Protein AF-A0A0C9WCG4-F1 (afdb_monomer_lite)

Foldseek 3Di:
DDDPPPPQLQVQLVVLQVVLVVCVVVVVLVSSLVSLVSSLVSLVVNLVPDPDPVSNVVSVVVSVVSVVVSVVSVVVVVLVVVLVVLLVQLVVLQVVLVVCVLVVVLVSSLVSLVSSLVSLVVSLVSDPDPVVNVVSVVVNVVSVVVSVVSVVVVVVVVVVVVVVVVDPDDDDDDDPQLVVLLVQLSVLQVVLVVCVVVVVLVSSLVSLVVSLVSLVSNLVPDDDPVVNVSSVVSNVVSVVVSVVSVVVVVD

Sequence (251 aa):
MTAPAEVNFLDKGIELVQRAIGEDDKRNYPEAYDHYMNAIDHFMAAQKFEKNEKSKLFLQSKADEYLNRAETIKQYIQTEQAQQSIVDKAIEFAKQAIEEDIKQNYRESYKQYMNALDYFMLAQKYETNEKSKSLIRVKMEGYLSRAETIKKHMQALEDSRTTSSANEGGRQSLGTPQTTFLHKAIEIAERACDEDTKRNLPEADKLYKNALDYFMLALKYEKNEQSKVVIRANIEEYLTRAEVLKKRMAE

pLDDT: mean 85.65, std 15.0, range [34.34, 98.44]

Radius of gyration: 32.53 Å; chains: 1; bounding box: 95×31×91 Å

Structure (mmCIF, N/CA/C/O backbone):
data_AF-A0A0C9WCG4-F1
#
_entry.id   AF-A0A0C9WCG4-F1
#
loop_
_atom_site.group_PDB
_atom_site.id
_atom_site.type_symbol
_atom_site.label_atom_id
_atom_site.label_alt_id
_atom_site.label_comp_id
_atom_site.label_asym_id
_atom_site.label_entity_id
_atom_site.label_seq_id
_atom_site.pdbx_PDB_ins_code
_atom_site.Cartn_x
_atom_site.Cartn_y
_atom_site.Cartn_z
_atom_site.occupancy
_atom_site.B_iso_or_equiv
_atom_site.auth_seq_id
_atom_site.auth_comp_id
_atom_site.auth_asym_id
_atom_site.auth_atom_id
_atom_site.pdbx_PDB_model_num
ATOM 1 N N . MET A 1 1 ? -56.315 4.448 26.045 1.00 34.34 1 MET A N 1
ATOM 2 C CA . MET A 1 1 ? -55.253 4.932 25.142 1.00 34.34 1 MET A CA 1
ATOM 3 C C . MET A 1 1 ? -53.975 4.217 25.536 1.00 34.34 1 MET A C 1
ATOM 5 O O . MET A 1 1 ? -53.383 4.552 26.550 1.00 34.34 1 MET A O 1
ATOM 9 N N . THR A 1 2 ? -53.657 3.134 24.835 1.00 36.16 2 THR A N 1
ATOM 10 C CA . THR A 1 2 ? -52.447 2.331 25.042 1.00 36.16 2 THR A CA 1
ATOM 11 C C . THR A 1 2 ? -51.247 3.123 24.537 1.00 36.16 2 THR A C 1
ATOM 13 O O . THR A 1 2 ? -51.269 3.585 23.396 1.00 36.16 2 THR A O 1
ATOM 16 N N . ALA A 1 3 ? -50.248 3.332 25.397 1.00 35.44 3 ALA A N 1
ATOM 17 C CA . ALA A 1 3 ? -49.016 4.020 25.031 1.00 35.44 3 ALA A CA 1
ATOM 18 C C . ALA A 1 3 ? -48.377 3.332 23.805 1.00 35.44 3 ALA A C 1
ATOM 20 O O . ALA A 1 3 ? -48.382 2.098 23.741 1.00 35.44 3 ALA A O 1
ATOM 21 N N . PRO A 1 4 ? -47.889 4.094 22.809 1.00 42.72 4 PRO A N 1
ATOM 22 C CA . PRO A 1 4 ? -47.205 3.521 21.656 1.00 42.72 4 PRO A CA 1
ATOM 23 C C . PRO A 1 4 ? -45.968 2.769 22.150 1.00 42.72 4 PRO A C 1
ATOM 25 O O . PRO A 1 4 ? -45.328 3.235 23.088 1.00 42.72 4 PRO A O 1
ATOM 28 N N . ALA A 1 5 ? -45.679 1.613 21.543 1.00 48.16 5 ALA A N 1
ATOM 29 C CA . ALA A 1 5 ? -44.573 0.722 21.887 1.00 48.16 5 ALA A CA 1
ATOM 30 C C . ALA A 1 5 ? -43.322 1.516 22.297 1.00 48.16 5 ALA A C 1
ATOM 32 O O . ALA A 1 5 ? -42.652 2.106 21.447 1.00 48.16 5 ALA A O 1
ATOM 33 N N . GLU A 1 6 ? -43.054 1.575 23.604 1.00 51.56 6 GLU A N 1
ATOM 34 C CA . GLU A 1 6 ? -41.848 2.191 24.135 1.00 51.56 6 GLU A CA 1
ATOM 35 C C . GLU A 1 6 ? -40.674 1.432 23.528 1.00 51.56 6 GLU A C 1
ATOM 37 O O . GLU A 1 6 ? -40.437 0.261 23.821 1.00 51.56 6 GLU A O 1
ATOM 42 N N . VAL A 1 7 ? -39.967 2.082 22.609 1.00 58.06 7 VAL A N 1
ATOM 43 C CA . VAL A 1 7 ? -38.681 1.594 22.137 1.00 58.06 7 VAL A CA 1
ATOM 44 C C . VAL A 1 7 ? -37.776 1.592 23.361 1.00 58.06 7 VAL A C 1
ATOM 46 O O . VAL A 1 7 ? -37.310 2.648 23.782 1.00 58.06 7 VAL A O 1
ATOM 49 N N . ASN A 1 8 ? -37.577 0.422 23.967 1.00 84.69 8 ASN A N 1
ATOM 50 C CA . ASN A 1 8 ? -36.713 0.286 25.127 1.00 84.69 8 ASN A CA 1
ATOM 51 C C . ASN A 1 8 ? -35.263 0.500 24.676 1.00 84.69 8 ASN A C 1
ATOM 53 O O . ASN A 1 8 ? -34.605 -0.403 24.156 1.00 84.69 8 ASN A O 1
ATOM 57 N N . PHE A 1 9 ? -34.796 1.744 24.803 1.00 88.38 9 PHE A N 1
ATOM 58 C CA . PHE A 1 9 ? -33.450 2.157 24.415 1.00 88.38 9 PHE A CA 1
ATOM 59 C C . PHE A 1 9 ? -32.385 1.298 25.100 1.00 88.38 9 PHE A C 1
ATOM 61 O O . PHE A 1 9 ? -31.380 0.971 24.477 1.00 88.38 9 PHE A O 1
ATOM 68 N N . LEU A 1 10 ? -32.634 0.873 26.342 1.00 88.88 10 LEU A N 1
ATOM 69 C CA . LEU A 1 10 ? -31.710 0.029 27.088 1.00 88.88 10 LEU A CA 1
ATOM 70 C C . LEU A 1 10 ? -31.563 -1.361 26.455 1.00 88.88 10 LEU A C 1
ATOM 72 O O . LEU A 1 10 ? -30.437 -1.809 26.258 1.00 88.88 10 LEU A O 1
ATOM 76 N N . ASP A 1 11 ? -32.666 -2.010 26.073 1.00 92.12 11 ASP A N 1
ATOM 77 C CA . ASP A 1 11 ? -32.626 -3.343 25.449 1.00 92.12 11 ASP A CA 1
ATOM 78 C C . ASP A 1 11 ? -31.859 -3.312 24.122 1.00 92.12 11 ASP A C 1
ATOM 80 O O . ASP A 1 11 ? -31.005 -4.162 23.868 1.00 92.12 11 ASP A O 1
ATOM 84 N N . LYS A 1 12 ? -32.103 -2.279 23.305 1.00 93.88 12 LYS A N 1
ATOM 85 C CA . LYS A 1 12 ? -31.357 -2.063 22.057 1.00 93.88 12 LYS A CA 1
ATOM 86 C C . LYS A 1 12 ? -29.874 -1.800 22.306 1.00 93.88 12 LYS A C 1
ATOM 88 O O . LYS A 1 12 ? -29.036 -2.337 21.588 1.00 93.88 12 LYS A O 1
ATOM 93 N N . GLY A 1 13 ? -29.546 -0.992 23.317 1.00 95.31 13 GLY A N 1
ATOM 94 C CA . GLY A 1 13 ? -28.161 -0.745 23.718 1.00 95.31 13 GLY A CA 1
ATOM 95 C C . GLY A 1 13 ? -27.446 -2.040 24.106 1.00 95.31 13 GLY A C 1
ATOM 96 O O . GLY A 1 13 ? -26.342 -2.294 23.635 1.00 95.31 13 GLY A O 1
ATOM 97 N N . ILE A 1 14 ? -28.099 -2.902 24.892 1.00 95.62 14 ILE A N 1
ATOM 98 C CA . ILE A 1 14 ? -27.559 -4.206 25.305 1.00 95.62 14 ILE A CA 1
ATOM 99 C C . ILE A 1 14 ? -27.354 -5.133 24.101 1.00 95.62 14 ILE A C 1
ATOM 101 O O . ILE A 1 14 ? -26.294 -5.748 23.982 1.00 95.62 14 ILE A O 1
ATOM 105 N N . GLU A 1 15 ? -28.330 -5.221 23.195 1.00 97.00 15 GLU A N 1
ATOM 106 C CA . GLU A 1 15 ? -28.212 -6.026 21.975 1.00 97.00 15 GLU A CA 1
ATOM 107 C C . GLU A 1 15 ? -27.019 -5.575 21.117 1.00 97.00 15 GLU A C 1
ATOM 109 O O . GLU A 1 15 ? -26.227 -6.399 20.654 1.00 97.00 15 GLU A O 1
ATOM 114 N N . LEU A 1 16 ? -26.852 -4.262 20.937 1.00 97.75 16 LEU A N 1
ATOM 115 C CA . LEU A 1 16 ? -25.739 -3.694 20.179 1.00 97.75 16 LEU A CA 1
ATOM 116 C C . LEU A 1 16 ? -24.388 -3.957 20.849 1.00 97.75 16 LEU A C 1
ATOM 118 O O . LEU A 1 16 ? -23.444 -4.300 20.146 1.00 97.75 16 LEU A O 1
ATOM 122 N N . VAL A 1 17 ? -24.293 -3.890 22.181 1.00 97.75 17 VAL A N 1
ATOM 123 C CA . VAL A 1 17 ? -23.066 -4.267 22.908 1.00 97.75 17 VAL A CA 1
ATOM 124 C C . VAL A 1 17 ? -22.712 -5.729 22.674 1.00 97.75 17 VAL A C 1
ATOM 126 O O . VAL A 1 17 ? -21.551 -6.042 22.432 1.00 97.75 17 VAL A O 1
ATOM 129 N N . GLN A 1 18 ? -23.688 -6.636 22.734 1.00 98.00 18 GLN A N 1
ATOM 130 C CA . GLN A 1 18 ? -23.431 -8.060 22.502 1.00 98.00 18 GLN A CA 1
ATOM 131 C C . GLN A 1 18 ? -22.900 -8.310 21.088 1.00 98.00 18 GLN A C 1
ATOM 133 O O . GLN A 1 18 ? -21.958 -9.084 20.913 1.00 98.00 18 GLN A O 1
ATOM 138 N N . ARG A 1 19 ? -23.457 -7.616 20.087 1.00 98.12 19 ARG A N 1
ATOM 139 C CA . ARG A 1 19 ? -22.938 -7.648 18.713 1.00 98.12 19 ARG A CA 1
ATOM 140 C C . ARG A 1 19 ? -21.535 -7.048 18.629 1.00 98.12 19 ARG A C 1
ATOM 142 O O . ARG A 1 19 ? -20.667 -7.668 18.029 1.00 98.12 19 ARG A O 1
ATOM 149 N N . ALA A 1 20 ? -21.301 -5.900 19.267 1.00 98.19 20 ALA A N 1
ATOM 150 C CA . ALA A 1 20 ? -20.002 -5.234 19.289 1.00 98.19 20 ALA A CA 1
ATOM 151 C C . ALA A 1 20 ? -18.907 -6.142 19.859 1.00 98.19 20 ALA A C 1
ATOM 153 O O . ALA A 1 20 ? -17.875 -6.312 19.223 1.00 98.19 20 ALA A O 1
ATOM 154 N N . ILE A 1 21 ? -19.165 -6.784 21.003 1.00 98.06 21 ILE A N 1
ATOM 155 C CA . ILE A 1 21 ? -18.244 -7.744 21.629 1.00 98.06 21 ILE A CA 1
ATOM 156 C C . ILE A 1 21 ? -17.999 -8.934 20.696 1.00 98.06 21 ILE A C 1
ATOM 158 O O . ILE A 1 21 ? -16.858 -9.330 20.491 1.00 98.06 21 ILE A O 1
ATOM 162 N N . GLY A 1 22 ? -19.057 -9.478 20.085 1.00 98.06 22 GLY A N 1
ATOM 163 C CA . GLY A 1 22 ? -18.927 -10.594 19.151 1.00 98.06 22 GLY A CA 1
ATOM 164 C C . GLY A 1 22 ? -18.077 -10.267 17.919 1.00 98.06 22 GLY A C 1
ATOM 165 O O . GLY A 1 22 ? -17.338 -11.129 17.449 1.00 98.06 22 GLY A O 1
ATOM 166 N N . GLU A 1 23 ? -18.165 -9.046 17.390 1.00 98.12 23 GLU A N 1
ATOM 167 C CA . GLU A 1 23 ? -17.310 -8.579 16.292 1.00 98.12 23 GLU A CA 1
ATOM 168 C C . GLU A 1 23 ? -15.887 -8.245 16.770 1.00 98.12 23 GLU A C 1
ATOM 170 O O . GLU A 1 23 ? -14.918 -8.581 16.091 1.00 98.12 23 GLU A O 1
ATOM 175 N N . ASP A 1 24 ? -15.732 -7.679 17.967 1.00 97.31 24 ASP A N 1
ATOM 176 C CA . ASP A 1 24 ? -14.435 -7.372 18.578 1.00 97.31 24 ASP A CA 1
ATOM 177 C C . ASP A 1 24 ? -13.607 -8.643 18.842 1.00 97.31 24 ASP A C 1
ATOM 179 O O . ASP A 1 24 ? -12.426 -8.713 18.494 1.00 97.31 24 ASP A O 1
ATOM 183 N N . ASP A 1 25 ? -14.245 -9.702 19.346 1.00 97.19 25 ASP A N 1
ATOM 184 C CA . ASP A 1 25 ? -13.626 -11.018 19.551 1.00 97.19 25 ASP A CA 1
ATOM 185 C C . ASP A 1 25 ? -13.167 -11.653 18.228 1.00 97.19 25 ASP A C 1
ATOM 187 O O . ASP A 1 25 ? -12.122 -12.310 18.162 1.00 97.19 25 ASP A O 1
ATOM 191 N N . LYS A 1 26 ? -13.919 -11.418 17.144 1.00 96.88 26 LYS A N 1
ATOM 192 C CA . LYS A 1 26 ? -13.537 -11.815 15.777 1.00 96.88 26 LYS A CA 1
ATOM 193 C C . LYS A 1 26 ? -12.468 -10.904 15.170 1.00 96.88 26 LYS A C 1
ATOM 195 O O . LYS A 1 26 ? -11.984 -11.210 14.081 1.00 96.88 26 LYS A O 1
ATOM 200 N N . ARG A 1 27 ? -12.089 -9.818 15.854 1.00 93.38 27 ARG A N 1
ATOM 201 C CA . ARG A 1 27 ? -11.223 -8.734 15.356 1.00 93.38 27 ARG A CA 1
ATOM 202 C C . ARG A 1 27 ? -11.792 -8.008 14.143 1.00 93.38 27 ARG A C 1
ATOM 204 O O . ARG A 1 27 ? -11.048 -7.417 13.364 1.00 93.38 27 ARG A O 1
ATOM 211 N N . ASN A 1 28 ? -13.109 -8.035 13.991 1.00 95.88 28 ASN A N 1
ATOM 212 C CA . ASN A 1 28 ? -13.811 -7.251 12.993 1.00 95.88 28 ASN A CA 1
ATOM 213 C C . ASN A 1 28 ? -14.022 -5.830 13.531 1.00 95.88 28 ASN A C 1
ATOM 215 O O . ASN A 1 28 ? -15.114 -5.417 13.921 1.00 95.88 28 ASN A O 1
ATOM 219 N N . TYR A 1 29 ? -12.901 -5.127 13.676 1.00 96.19 29 TYR A N 1
ATOM 220 C CA . TYR A 1 29 ? -12.807 -3.865 14.397 1.00 96.19 29 TYR A CA 1
ATOM 221 C C . TYR A 1 29 ? -13.688 -2.736 13.840 1.00 96.19 29 TYR A C 1
ATOM 223 O O . TYR A 1 29 ? -14.255 -2.017 14.665 1.00 96.19 29 TYR A O 1
ATOM 231 N N . PRO A 1 30 ? -13.849 -2.552 12.513 1.00 95.94 30 PRO A N 1
ATOM 232 C CA . PRO A 1 30 ? -14.735 -1.514 11.983 1.00 95.94 30 PRO A CA 1
ATOM 233 C C . PRO A 1 30 ? -16.191 -1.693 12.442 1.00 95.94 30 PRO A C 1
ATOM 235 O O . PRO A 1 30 ? -16.792 -0.772 12.990 1.00 95.94 30 PRO A O 1
ATOM 238 N N . GLU A 1 31 ? -16.733 -2.900 12.318 1.00 97.25 31 GLU A N 1
ATOM 239 C CA . GLU A 1 31 ? -18.102 -3.241 12.702 1.00 97.25 31 GLU A CA 1
ATOM 240 C C . GLU A 1 31 ? -18.278 -3.229 14.223 1.00 97.25 31 GLU A C 1
ATOM 242 O O . GLU A 1 31 ? -19.296 -2.754 14.732 1.00 97.25 31 GLU A O 1
ATOM 247 N N . ALA A 1 32 ? -17.274 -3.706 14.965 1.00 98.19 32 ALA A N 1
ATOM 248 C CA . ALA A 1 32 ? -17.262 -3.623 16.421 1.00 98.19 32 ALA A CA 1
ATOM 249 C C . ALA A 1 32 ? -17.334 -2.165 16.897 1.00 98.19 32 ALA A C 1
ATOM 251 O O . ALA A 1 32 ? -18.136 -1.844 17.775 1.00 98.19 32 ALA A O 1
ATOM 252 N N . TYR A 1 33 ? -16.532 -1.277 16.297 1.00 98.00 33 TYR A N 1
ATOM 253 C CA . TYR A 1 33 ? -16.541 0.155 16.591 1.00 98.00 33 TYR A CA 1
ATOM 254 C C . TYR A 1 33 ? -17.926 0.763 16.357 1.00 98.00 33 TYR A C 1
ATOM 256 O O . TYR A 1 33 ? -18.477 1.391 17.262 1.00 98.00 33 TYR A O 1
ATOM 264 N N . ASP A 1 34 ? -18.517 0.517 15.188 1.00 97.81 34 ASP A N 1
ATOM 265 C CA . ASP A 1 34 ? -19.842 1.036 14.847 1.00 97.81 34 ASP A CA 1
ATOM 266 C C . ASP A 1 34 ? -20.915 0.527 15.817 1.00 97.81 34 ASP A C 1
ATOM 268 O O . ASP A 1 34 ? -21.768 1.293 16.274 1.00 97.81 34 ASP A O 1
ATOM 272 N N . HIS A 1 35 ? -20.883 -0.755 16.186 1.00 98.31 35 HIS A N 1
ATOM 273 C CA . HIS A 1 35 ? -21.819 -1.307 17.163 1.00 98.31 35 HIS A CA 1
ATOM 274 C C . HIS A 1 35 ? -21.623 -0.727 18.570 1.00 98.31 35 HIS A C 1
ATOM 276 O O . HIS A 1 35 ? -22.624 -0.424 19.222 1.00 98.31 35 HIS A O 1
ATOM 282 N N . TYR A 1 36 ? -20.384 -0.502 19.024 1.00 98.44 36 TYR A N 1
ATOM 283 C CA . TYR A 1 36 ? -20.126 0.176 20.298 1.00 98.44 36 TYR A CA 1
ATOM 284 C C . TYR A 1 36 ? -20.642 1.616 20.297 1.00 98.44 36 TYR A C 1
ATOM 286 O O . TYR A 1 36 ? -21.334 2.005 21.237 1.00 98.44 36 TYR A O 1
ATOM 294 N N . MET A 1 37 ? -20.371 2.394 19.245 1.00 98.19 37 MET A N 1
ATOM 295 C CA . MET A 1 37 ? -20.844 3.781 19.138 1.00 98.19 37 MET A CA 1
ATOM 296 C C . MET A 1 37 ? -22.375 3.852 19.144 1.00 98.19 37 MET A C 1
ATOM 298 O O . MET A 1 37 ? -22.962 4.591 19.934 1.00 98.19 37 MET A O 1
ATOM 302 N N . ASN A 1 38 ? -23.031 3.004 18.348 1.00 97.31 38 ASN A N 1
ATOM 303 C CA . ASN A 1 38 ? -24.490 2.924 18.331 1.00 97.31 38 ASN A CA 1
ATOM 304 C C . ASN A 1 38 ? -25.058 2.475 19.686 1.00 97.31 38 ASN A C 1
ATOM 306 O O . ASN A 1 38 ? -26.110 2.962 20.102 1.00 97.31 38 ASN A O 1
ATOM 310 N N . ALA A 1 39 ? -24.399 1.545 20.385 1.00 97.31 39 ALA A N 1
ATOM 311 C CA . ALA A 1 39 ? -24.817 1.147 21.722 1.00 97.31 39 ALA A CA 1
ATOM 312 C C . ALA A 1 39 ? -24.750 2.330 22.692 1.00 97.31 39 ALA A C 1
ATOM 314 O O . ALA A 1 39 ? -25.732 2.596 23.383 1.00 97.31 39 ALA A O 1
ATOM 315 N N . ILE A 1 40 ? -23.630 3.058 22.712 1.00 97.31 40 ILE A N 1
ATOM 316 C CA . ILE A 1 40 ? -23.421 4.239 23.560 1.00 97.31 40 ILE A CA 1
ATOM 317 C C . ILE A 1 40 ? -24.543 5.258 23.346 1.00 97.31 40 ILE A C 1
ATOM 319 O O . ILE A 1 40 ? -25.145 5.697 24.325 1.00 97.31 40 ILE A O 1
ATOM 323 N N . ASP A 1 41 ? -24.914 5.553 22.098 1.00 96.19 41 ASP A N 1
ATOM 324 C CA . ASP A 1 41 ? -26.029 6.459 21.793 1.00 96.19 41 ASP A CA 1
ATOM 325 C C . ASP A 1 41 ? -27.351 6.001 22.437 1.00 96.19 41 ASP A C 1
ATOM 327 O O . ASP A 1 41 ? -28.106 6.810 22.985 1.00 96.19 41 ASP A O 1
ATOM 331 N N . HIS A 1 42 ? -27.618 4.692 22.440 1.00 95.19 42 HIS A N 1
ATOM 332 C CA . HIS A 1 42 ? -28.796 4.115 23.088 1.00 95.19 42 HIS A CA 1
ATOM 333 C C . HIS A 1 42 ? -28.712 4.156 24.623 1.00 95.19 42 HIS A C 1
ATOM 335 O O . HIS A 1 42 ? -29.721 4.440 25.272 1.00 95.19 42 HIS A O 1
ATOM 341 N N . PHE A 1 43 ? -27.532 3.943 25.218 1.00 93.56 43 PHE A N 1
ATOM 342 C CA . PHE A 1 43 ? -27.318 4.108 26.663 1.00 93.56 43 PHE A CA 1
ATOM 343 C C . PHE A 1 43 ? -27.524 5.563 27.102 1.00 93.56 43 PHE A C 1
ATOM 345 O O . PHE A 1 43 ? -28.213 5.812 28.092 1.00 93.56 43 PHE A O 1
ATOM 352 N N . MET A 1 44 ? -27.012 6.528 26.334 1.00 93.81 44 MET A N 1
ATOM 353 C CA . MET A 1 44 ? -27.205 7.959 26.589 1.00 93.81 44 MET A CA 1
ATOM 354 C C . MET A 1 44 ? -28.678 8.367 26.430 1.00 93.81 44 MET A C 1
ATOM 356 O O . MET A 1 44 ? -29.210 9.139 27.235 1.00 93.81 44 MET A O 1
ATOM 360 N N . ALA A 1 45 ? -29.378 7.812 25.433 1.00 92.62 45 ALA A N 1
ATOM 361 C CA . ALA A 1 45 ? -30.817 8.003 25.272 1.00 92.62 45 ALA A CA 1
ATOM 362 C C . ALA A 1 45 ? -31.608 7.425 26.458 1.00 92.62 45 ALA A C 1
ATOM 364 O O . ALA A 1 45 ? -32.477 8.113 26.996 1.00 92.62 45 ALA A O 1
ATOM 365 N N . ALA A 1 46 ? -31.283 6.211 26.915 1.00 91.62 46 ALA A N 1
ATOM 366 C CA . ALA A 1 46 ? -31.898 5.606 28.097 1.00 91.62 46 ALA A CA 1
ATOM 367 C C . ALA A 1 46 ? -31.653 6.453 29.360 1.00 91.62 46 ALA A C 1
ATOM 369 O O . ALA A 1 46 ? -32.587 6.728 30.114 1.00 91.62 46 ALA A O 1
ATOM 370 N N . GLN A 1 47 ? -30.426 6.954 29.550 1.00 92.44 47 GLN A N 1
ATOM 371 C CA . GLN A 1 47 ? -30.058 7.809 30.683 1.00 92.44 47 GLN A CA 1
ATOM 372 C C . GLN A 1 47 ? -30.892 9.098 30.738 1.00 92.44 47 GLN A C 1
ATOM 374 O O . GLN A 1 47 ? -31.266 9.548 31.822 1.00 92.44 47 GLN A O 1
ATOM 379 N N . LYS A 1 48 ? -31.219 9.686 29.579 1.00 90.75 48 LYS A N 1
ATOM 380 C CA . LYS A 1 48 ? -32.007 10.926 29.483 1.00 90.75 48 LYS A CA 1
ATOM 381 C C . LYS A 1 48 ? -33.418 10.791 30.066 1.00 90.75 48 LYS A C 1
ATOM 383 O O . LYS A 1 48 ? -33.942 11.765 30.607 1.00 90.75 48 LYS A O 1
ATOM 388 N N . PHE A 1 49 ? -34.034 9.618 29.932 1.00 89.19 49 PHE A N 1
ATOM 389 C CA . PHE A 1 49 ? -35.403 9.357 30.392 1.00 89.19 49 PHE A CA 1
ATOM 390 C C . PHE A 1 49 ? -35.468 8.615 31.735 1.00 89.19 49 PHE A C 1
ATOM 392 O O . PHE A 1 49 ? -36.545 8.511 32.325 1.00 89.19 49 PHE A O 1
ATOM 399 N N . GLU A 1 50 ? -34.331 8.141 32.245 1.00 89.06 50 GLU A N 1
ATOM 400 C CA . GLU A 1 50 ? -34.227 7.522 33.564 1.00 89.06 50 GLU A CA 1
ATOM 401 C C . GLU A 1 50 ? -34.494 8.556 34.674 1.00 89.06 50 GLU A C 1
ATOM 403 O O . GLU A 1 50 ? -34.060 9.706 34.603 1.00 89.06 50 GLU A O 1
ATOM 408 N N . LYS A 1 51 ? -35.226 8.168 35.722 1.00 88.88 51 LYS A N 1
ATOM 409 C CA . LYS A 1 51 ? -35.555 9.040 36.866 1.00 88.88 51 LYS A CA 1
ATOM 410 C C . LYS A 1 51 ? -34.671 8.760 38.074 1.00 88.88 51 LYS A C 1
ATOM 412 O O . LYS A 1 51 ? -34.454 9.651 38.891 1.00 88.88 51 LYS A O 1
ATOM 417 N N . ASN A 1 52 ? -34.180 7.532 38.209 1.00 92.12 52 ASN A N 1
ATOM 418 C CA . ASN A 1 52 ? -33.335 7.126 39.318 1.00 92.12 52 ASN A CA 1
ATOM 419 C C . ASN A 1 52 ? -31.884 7.574 39.084 1.00 92.12 52 ASN A C 1
ATOM 421 O O . ASN A 1 52 ? -31.213 7.094 38.175 1.00 92.12 52 ASN A O 1
ATOM 425 N N . GLU A 1 53 ? -31.376 8.457 39.945 1.00 94.00 53 GLU A N 1
ATOM 426 C CA . GLU A 1 53 ? -30.007 8.985 39.845 1.00 94.00 53 GLU A CA 1
ATOM 427 C C . GLU A 1 53 ? -28.922 7.901 39.913 1.00 94.00 53 GLU A C 1
ATOM 429 O O . GLU A 1 53 ? -27.937 7.968 39.181 1.00 94.00 53 GLU A O 1
ATOM 434 N N . LYS A 1 54 ? -29.104 6.851 40.726 1.00 94.00 54 LYS A N 1
ATOM 435 C CA . LYS A 1 54 ? -28.144 5.734 40.762 1.00 94.00 54 LYS A CA 1
ATOM 436 C C . LYS A 1 54 ? -28.132 4.974 39.438 1.00 94.00 54 LYS A C 1
ATOM 438 O O . LYS A 1 54 ? -27.060 4.619 38.957 1.00 94.00 54 LYS A O 1
ATOM 443 N N . SER A 1 55 ? -29.304 4.755 38.841 1.00 91.00 55 SER A N 1
ATOM 444 C CA . SER A 1 55 ? -29.419 4.116 37.526 1.00 91.00 55 SER A CA 1
ATOM 445 C C . SER A 1 55 ? -28.798 4.977 36.427 1.00 91.00 55 SER A C 1
ATOM 447 O O . SER A 1 55 ? -28.073 4.447 35.591 1.00 91.00 55 SER A O 1
ATOM 449 N N . LYS A 1 56 ? -28.991 6.303 36.457 1.00 92.56 56 LYS A N 1
ATOM 450 C CA . LYS A 1 56 ? -28.332 7.221 35.513 1.00 92.56 56 LYS A CA 1
ATOM 451 C C . LYS A 1 56 ? -26.815 7.121 35.578 1.00 92.56 56 LYS A C 1
ATOM 453 O O . LYS A 1 56 ? -26.176 6.996 34.539 1.00 92.56 56 LYS A O 1
ATOM 458 N N . LEU A 1 57 ? -26.251 7.164 36.786 1.00 94.56 57 LEU A N 1
ATOM 459 C CA . LEU A 1 57 ? -24.806 7.041 36.990 1.00 94.56 57 LEU A CA 1
ATOM 460 C C . LEU A 1 57 ? -24.283 5.687 36.504 1.00 94.56 57 LEU A C 1
ATOM 462 O O . LEU A 1 57 ? -23.210 5.618 35.913 1.00 94.56 57 LEU A O 1
ATOM 466 N N . PHE A 1 58 ? -25.049 4.614 36.708 1.00 94.06 58 PHE A N 1
ATOM 467 C CA . PHE A 1 58 ? -24.691 3.293 36.202 1.00 94.06 58 PHE A CA 1
ATOM 468 C C . PHE A 1 58 ? -24.689 3.233 34.667 1.00 94.06 58 PHE A C 1
ATOM 470 O O . PHE A 1 58 ? -23.727 2.738 34.082 1.00 94.06 58 PHE A O 1
ATOM 477 N N . LEU A 1 59 ? -25.726 3.767 34.010 1.00 93.06 59 LEU A N 1
ATOM 478 C CA . LEU A 1 59 ? -25.805 3.841 32.546 1.00 93.06 59 LEU A CA 1
ATOM 479 C C . LEU A 1 59 ? -24.652 4.662 31.965 1.00 93.06 59 LEU A C 1
ATOM 481 O O . LEU A 1 59 ? -24.036 4.237 30.991 1.00 93.06 59 LEU A O 1
ATOM 485 N N . GLN A 1 60 ? -24.320 5.786 32.601 1.00 94.88 60 GLN A N 1
ATOM 486 C CA . GLN A 1 60 ? -23.182 6.611 32.213 1.00 94.88 60 GLN A CA 1
ATOM 487 C C . GLN A 1 60 ? -21.860 5.860 32.361 1.00 94.88 60 GLN A C 1
ATOM 489 O O . GLN A 1 60 ? -21.091 5.788 31.412 1.00 94.88 60 GLN A O 1
ATOM 494 N N . SER A 1 61 ? -21.635 5.213 33.508 1.00 96.75 61 SER A N 1
ATOM 495 C CA . SER A 1 61 ? -20.433 4.405 33.725 1.00 96.75 61 SER A CA 1
ATOM 496 C C . SER A 1 61 ? -20.281 3.299 32.678 1.00 96.75 61 SER A C 1
ATOM 498 O O . SER A 1 61 ? -19.156 2.976 32.305 1.00 96.75 61 SER A O 1
ATOM 500 N N . LYS A 1 62 ? -21.389 2.714 32.204 1.00 95.94 62 LYS A N 1
ATOM 501 C CA . LYS A 1 62 ? -21.366 1.726 31.120 1.00 95.94 62 LYS A CA 1
ATOM 502 C C . LYS A 1 62 ? -21.087 2.346 29.758 1.00 95.94 62 LYS A C 1
ATOM 504 O O . LYS A 1 62 ? -20.276 1.797 29.020 1.00 95.94 62 LYS A O 1
ATOM 509 N N . ALA A 1 63 ? -21.692 3.488 29.445 1.00 96.56 63 ALA A N 1
ATOM 510 C CA . ALA A 1 63 ? -21.370 4.237 28.235 1.00 96.56 63 ALA A CA 1
ATOM 511 C C . ALA A 1 63 ? -19.874 4.602 28.180 1.00 96.56 63 ALA A C 1
ATOM 513 O O . ALA A 1 63 ? -19.240 4.380 27.153 1.00 96.56 63 ALA A O 1
ATOM 514 N N . ASP A 1 64 ? -19.295 5.055 29.296 1.00 97.44 64 ASP A N 1
ATOM 515 C CA . ASP A 1 64 ? -17.870 5.393 29.401 1.00 97.44 64 ASP A CA 1
ATOM 516 C C . ASP A 1 64 ? -16.966 4.160 29.204 1.00 97.44 64 ASP A C 1
ATOM 518 O O . ASP A 1 64 ? -15.952 4.223 28.509 1.00 97.44 64 ASP A O 1
ATOM 522 N N . GLU A 1 65 ? -17.333 3.008 29.776 1.00 96.88 65 GLU A N 1
ATOM 523 C CA . GLU A 1 65 ? -16.612 1.739 29.589 1.00 96.88 65 GLU A CA 1
ATOM 524 C C . GLU A 1 65 ? -16.565 1.327 28.108 1.00 96.88 65 GLU A C 1
ATOM 526 O O . GLU A 1 65 ? -15.494 1.019 27.576 1.00 96.88 65 GLU A O 1
ATOM 531 N N . TYR A 1 66 ? -17.710 1.371 27.422 1.00 97.94 66 TYR A N 1
ATOM 532 C CA . TYR A 1 66 ? -17.791 1.038 26.000 1.00 97.94 66 TYR A CA 1
ATOM 533 C C . TYR A 1 66 ? -17.098 2.075 25.118 1.00 97.94 66 TYR A C 1
ATOM 535 O O . TYR A 1 66 ? -16.467 1.699 24.129 1.00 97.94 66 TYR A O 1
ATOM 543 N N . LEU A 1 67 ? -17.144 3.356 25.493 1.00 97.88 67 LEU A N 1
ATOM 544 C CA . LEU A 1 67 ? -16.439 4.416 24.781 1.00 97.88 67 LEU A CA 1
ATOM 545 C C . LEU A 1 67 ? -14.925 4.198 24.832 1.00 97.88 67 LEU A C 1
ATOM 547 O O . LEU A 1 67 ? -14.278 4.228 23.790 1.00 97.88 67 LEU A O 1
ATOM 551 N N . ASN A 1 68 ? -14.368 3.877 26.003 1.00 97.94 68 ASN A N 1
ATOM 552 C CA . ASN A 1 68 ? -12.940 3.573 26.142 1.00 97.94 68 ASN A CA 1
ATOM 553 C C . ASN A 1 68 ? -12.506 2.410 25.230 1.00 97.94 68 ASN A C 1
ATOM 555 O O . ASN A 1 68 ? -11.437 2.447 24.605 1.00 97.94 68 ASN A O 1
ATOM 559 N N . ARG A 1 69 ? -13.341 1.366 25.113 1.00 97.81 69 ARG A N 1
ATOM 560 C CA . ARG A 1 69 ? -13.065 0.257 24.192 1.00 97.81 69 ARG A CA 1
ATOM 561 C C . ARG A 1 69 ? -13.156 0.701 22.732 1.00 97.81 69 ARG A C 1
ATOM 563 O O . ARG A 1 69 ? -12.246 0.391 21.963 1.00 97.81 69 ARG A O 1
ATOM 570 N N . ALA A 1 70 ? -14.187 1.460 22.365 1.00 97.38 70 ALA A N 1
ATOM 571 C CA . ALA A 1 70 ? -14.352 2.010 21.021 1.00 97.38 70 ALA A CA 1
ATOM 572 C C . ALA A 1 70 ? -13.173 2.916 20.619 1.00 97.38 70 ALA A C 1
ATOM 574 O O . ALA A 1 70 ? -12.680 2.825 19.497 1.00 97.38 70 ALA A O 1
ATOM 575 N N . GLU A 1 71 ? -12.653 3.738 21.532 1.00 97.00 71 GLU A N 1
ATOM 576 C CA . GLU A 1 71 ? -11.464 4.564 21.295 1.00 97.00 71 GLU A CA 1
ATOM 577 C C . GLU A 1 71 ? -10.211 3.719 21.052 1.00 97.00 71 GLU A C 1
ATOM 579 O O . GLU A 1 71 ? -9.446 3.997 20.126 1.00 97.00 71 GLU A O 1
ATOM 584 N N . THR A 1 72 ? -10.028 2.648 21.826 1.00 96.75 72 THR A N 1
ATOM 585 C CA . THR A 1 72 ? -8.925 1.698 21.619 1.00 96.75 72 THR A CA 1
ATOM 586 C C . THR A 1 72 ? -9.018 1.039 20.239 1.00 96.75 72 THR A C 1
ATOM 588 O O . THR A 1 72 ? -8.029 0.964 19.511 1.00 96.75 72 THR A O 1
ATOM 591 N N . ILE A 1 73 ? -10.218 0.594 19.852 1.00 96.88 73 ILE A N 1
ATOM 592 C CA . ILE A 1 73 ? -10.478 -0.000 18.535 1.00 96.88 73 ILE A CA 1
ATOM 593 C C . ILE A 1 73 ? -10.189 1.016 17.423 1.00 96.88 73 ILE A C 1
ATOM 595 O O . ILE A 1 73 ? -9.493 0.702 16.459 1.00 96.88 73 ILE A O 1
ATOM 599 N N . LYS A 1 74 ? -10.638 2.264 17.580 1.00 95.06 74 LYS A N 1
ATOM 600 C CA . LYS A 1 74 ? -10.373 3.346 16.626 1.00 95.06 74 LYS A CA 1
ATOM 601 C C . LYS A 1 74 ? -8.876 3.582 16.418 1.00 95.06 74 LYS A C 1
ATOM 603 O O . LYS A 1 74 ? -8.444 3.742 15.279 1.00 95.06 74 LYS A O 1
ATOM 608 N N . GLN A 1 75 ? -8.079 3.583 17.486 1.00 94.31 75 GLN A N 1
ATOM 609 C CA . GLN A 1 75 ? -6.621 3.720 17.383 1.00 94.31 75 GLN A CA 1
ATOM 610 C C . GLN A 1 75 ? -5.983 2.548 16.630 1.00 94.31 75 GLN A C 1
ATOM 612 O O . GLN A 1 75 ? -5.064 2.757 15.832 1.00 94.31 75 GLN A O 1
ATOM 617 N N . TYR A 1 76 ? -6.481 1.326 16.844 1.00 92.56 76 TYR A N 1
ATOM 618 C CA . TYR A 1 76 ? -6.026 0.150 16.106 1.00 92.56 76 TYR A CA 1
ATOM 619 C C . TYR A 1 76 ? -6.326 0.284 14.609 1.00 92.56 76 TYR A C 1
ATOM 621 O O . TYR A 1 76 ? -5.405 0.188 13.802 1.00 92.56 76 TYR A O 1
ATOM 629 N N . ILE A 1 77 ? -7.573 0.618 14.251 1.00 91.44 77 ILE A N 1
ATOM 630 C CA . ILE A 1 77 ? -7.995 0.840 12.858 1.00 91.44 77 ILE A CA 1
ATOM 631 C C . ILE A 1 77 ? -7.120 1.906 12.191 1.00 91.44 77 ILE A C 1
ATOM 633 O O . ILE A 1 77 ? -6.632 1.706 11.083 1.00 91.44 77 ILE A O 1
ATOM 637 N N . GLN A 1 78 ? -6.882 3.035 12.863 1.00 89.69 78 GLN A N 1
ATOM 638 C CA . GLN A 1 78 ? -6.037 4.107 12.329 1.00 89.69 78 GLN A CA 1
ATOM 639 C C . GLN A 1 78 ? -4.592 3.655 12.110 1.00 89.69 78 GLN A C 1
ATOM 641 O O . GLN A 1 78 ? -3.973 4.021 11.112 1.00 89.69 78 GLN A O 1
ATOM 646 N N . THR A 1 79 ? -4.055 2.856 13.032 1.00 88.44 79 THR A N 1
ATOM 647 C CA . THR A 1 79 ? -2.700 2.308 12.918 1.00 88.44 79 THR A CA 1
ATOM 648 C C . THR A 1 79 ? -2.606 1.333 11.748 1.00 88.44 79 THR A C 1
ATOM 650 O O . THR A 1 79 ? -1.676 1.429 10.952 1.00 88.44 79 THR A O 1
ATOM 653 N N . GLU A 1 80 ? -3.580 0.438 11.602 1.00 87.88 80 GLU A N 1
ATOM 654 C CA . GLU A 1 80 ? -3.644 -0.534 10.508 1.00 87.88 80 GLU A CA 1
ATOM 655 C C 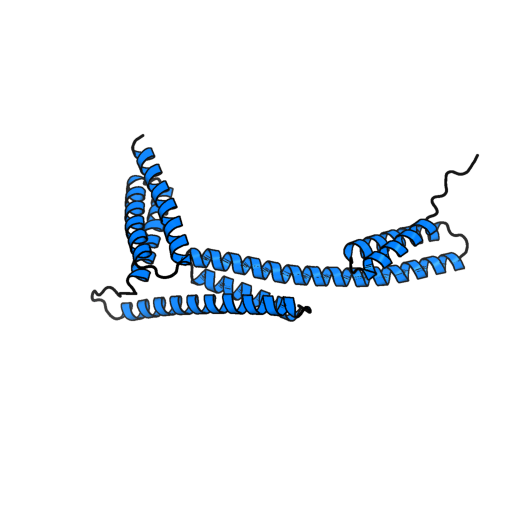. GLU A 1 80 ? -3.809 0.157 9.144 1.00 87.88 80 GLU A C 1
ATOM 657 O O . GLU A 1 80 ? -3.070 -0.130 8.204 1.00 87.88 80 GLU A O 1
ATOM 662 N N . GLN A 1 81 ? -4.682 1.165 9.049 1.00 87.81 81 GLN A N 1
ATOM 663 C CA . GLN A 1 81 ? -4.833 1.994 7.848 1.00 87.81 81 GLN A CA 1
ATOM 664 C C . GLN A 1 81 ? -3.550 2.758 7.501 1.00 87.81 81 GLN A C 1
ATOM 666 O O . GLN A 1 81 ? -3.174 2.844 6.330 1.00 87.81 81 GLN A O 1
ATOM 671 N N . ALA A 1 82 ? -2.854 3.306 8.500 1.00 85.62 82 ALA A N 1
ATOM 672 C CA . ALA A 1 82 ? -1.577 3.976 8.283 1.00 85.62 82 ALA A CA 1
ATOM 673 C C . ALA A 1 82 ? -0.510 2.997 7.768 1.00 85.62 82 ALA A C 1
ATOM 675 O O . ALA A 1 82 ? 0.226 3.333 6.840 1.00 85.62 82 ALA A O 1
ATOM 676 N N . GLN A 1 83 ? -0.452 1.780 8.319 1.00 87.94 83 GLN A N 1
ATOM 677 C CA . GLN A 1 83 ? 0.435 0.719 7.833 1.00 87.94 83 GLN A CA 1
ATOM 678 C C . GLN A 1 83 ? 0.115 0.340 6.383 1.00 87.94 83 GLN A C 1
ATOM 680 O O . GLN A 1 83 ? 1.026 0.300 5.553 1.00 87.94 83 GLN A O 1
ATOM 685 N N . GLN A 1 84 ? -1.165 0.154 6.052 1.00 89.12 84 GLN A N 1
ATOM 686 C CA . GLN A 1 84 ? -1.599 -0.136 4.686 1.00 89.12 84 GLN A CA 1
ATOM 687 C C . GLN A 1 84 ? -1.207 0.991 3.718 1.00 89.12 84 GLN A C 1
ATOM 689 O O . GLN A 1 84 ? -0.624 0.727 2.669 1.00 89.12 84 GLN A O 1
ATOM 694 N N . SER A 1 85 ? -1.403 2.255 4.106 1.00 91.62 85 SER A N 1
ATOM 695 C CA . SER A 1 85 ? -1.016 3.415 3.291 1.00 91.62 85 SER A CA 1
ATOM 696 C C . SER A 1 85 ? 0.490 3.467 2.990 1.00 91.62 85 SER A C 1
ATOM 698 O O . SER A 1 85 ? 0.888 3.877 1.898 1.00 91.62 85 SER A O 1
ATOM 700 N N . ILE A 1 86 ? 1.346 3.037 3.925 1.00 93.44 86 ILE A N 1
ATOM 701 C CA . ILE A 1 86 ? 2.799 2.943 3.701 1.00 93.44 86 ILE A CA 1
ATOM 702 C C . ILE A 1 86 ? 3.109 1.892 2.626 1.00 93.44 86 ILE A C 1
ATOM 704 O O . ILE A 1 86 ? 3.913 2.155 1.730 1.00 93.44 86 ILE A O 1
ATOM 708 N N . VAL A 1 87 ? 2.463 0.724 2.694 1.00 91.94 87 VAL A N 1
ATOM 709 C CA . VAL A 1 87 ? 2.629 -0.351 1.703 1.00 91.94 87 VAL A CA 1
ATOM 710 C C . VAL A 1 87 ? 2.127 0.088 0.327 1.00 91.94 87 VAL A C 1
ATOM 712 O O . VAL A 1 87 ? 2.817 -0.129 -0.669 1.00 91.94 87 VAL A O 1
ATOM 715 N N . ASP A 1 88 ? 0.975 0.754 0.263 1.00 93.88 88 ASP A N 1
ATOM 716 C CA . ASP A 1 88 ? 0.396 1.234 -0.994 1.00 93.88 88 ASP A CA 1
ATOM 717 C C . ASP A 1 88 ? 1.328 2.230 -1.696 1.00 93.88 88 ASP A C 1
ATOM 719 O O . ASP A 1 88 ? 1.584 2.096 -2.894 1.00 93.88 88 ASP A O 1
ATOM 723 N N . LYS A 1 89 ? 1.928 3.161 -0.940 1.00 94.75 89 LYS A N 1
ATOM 724 C CA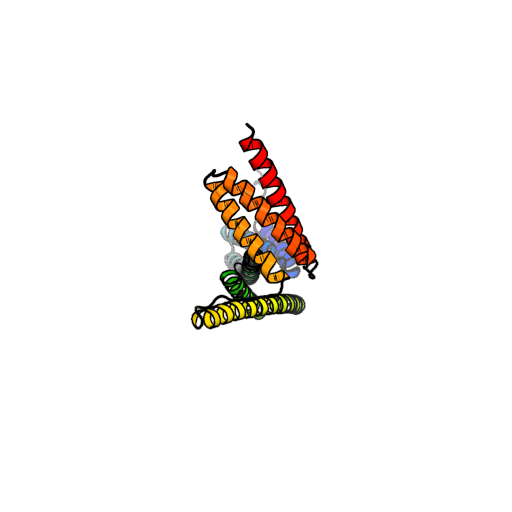 . LYS A 1 89 ? 2.954 4.079 -1.464 1.00 94.75 89 LYS A CA 1
ATOM 725 C C . LYS A 1 89 ? 4.183 3.339 -1.981 1.00 94.75 89 LYS A C 1
ATOM 727 O O . LYS A 1 89 ? 4.690 3.669 -3.050 1.00 94.75 89 LYS A O 1
ATOM 732 N N . ALA A 1 90 ? 4.658 2.324 -1.257 1.00 95.00 90 ALA A N 1
ATOM 733 C CA . ALA A 1 90 ? 5.789 1.508 -1.699 1.00 95.00 90 ALA A CA 1
ATOM 734 C C . ALA A 1 90 ? 5.503 0.829 -3.051 1.00 95.00 90 ALA A C 1
ATOM 736 O O . ALA A 1 90 ? 6.353 0.802 -3.943 1.00 95.00 90 ALA A O 1
ATOM 737 N N . ILE A 1 91 ? 4.282 0.312 -3.218 1.00 94.94 91 ILE A N 1
ATOM 738 C CA . ILE A 1 91 ? 3.822 -0.324 -4.456 1.00 94.94 91 ILE A CA 1
ATOM 739 C C . ILE A 1 91 ? 3.693 0.698 -5.589 1.00 94.94 91 ILE A C 1
ATOM 741 O O . ILE A 1 91 ? 4.087 0.395 -6.714 1.00 94.94 91 ILE A O 1
ATOM 745 N N . GLU A 1 92 ? 3.153 1.885 -5.320 1.00 96.81 92 GLU A N 1
ATOM 746 C CA . GLU A 1 92 ? 3.030 2.958 -6.311 1.00 96.81 92 GLU A CA 1
ATOM 747 C C . GLU A 1 92 ? 4.400 3.362 -6.869 1.00 96.81 92 GLU A C 1
ATOM 749 O O . GLU A 1 92 ? 4.596 3.343 -8.086 1.00 96.81 92 GLU A O 1
ATOM 754 N N . PHE A 1 93 ? 5.377 3.614 -5.994 1.00 97.12 93 PHE A N 1
ATOM 755 C CA . PHE A 1 93 ? 6.741 3.924 -6.418 1.00 97.12 93 PHE A CA 1
ATOM 756 C C . PHE A 1 93 ? 7.389 2.772 -7.186 1.00 97.12 93 PHE A C 1
ATOM 758 O O . PHE A 1 93 ? 8.042 3.008 -8.199 1.00 97.12 93 PHE A O 1
ATOM 765 N N . ALA A 1 94 ? 7.180 1.521 -6.763 1.00 95.69 94 ALA A N 1
ATOM 766 C CA . ALA A 1 94 ? 7.709 0.367 -7.485 1.00 95.69 94 ALA A CA 1
ATOM 767 C C . ALA A 1 94 ? 7.121 0.254 -8.902 1.00 95.69 94 ALA A C 1
ATOM 769 O O . ALA A 1 94 ? 7.852 -0.047 -9.843 1.00 95.69 94 ALA A O 1
ATOM 770 N N . LYS A 1 95 ? 5.820 0.527 -9.076 1.00 94.31 95 LYS A N 1
ATOM 771 C CA . LYS A 1 95 ? 5.174 0.556 -10.399 1.00 94.31 95 LYS A CA 1
ATOM 772 C C . LYS A 1 95 ? 5.775 1.643 -11.286 1.00 94.31 95 LYS A C 1
ATOM 774 O O . LYS A 1 95 ? 6.204 1.335 -12.393 1.00 94.31 95 LYS A O 1
ATOM 779 N N . GLN A 1 96 ? 5.887 2.869 -10.773 1.00 94.50 96 GLN A N 1
ATOM 780 C CA . GLN A 1 96 ? 6.519 3.978 -11.495 1.00 94.50 96 GLN A CA 1
ATOM 781 C C . GLN A 1 96 ? 7.969 3.649 -11.873 1.00 94.50 96 GLN A C 1
ATOM 783 O O . GLN A 1 96 ? 8.394 3.901 -12.996 1.00 94.50 96 GLN A O 1
ATOM 788 N N . ALA A 1 97 ? 8.724 3.028 -10.964 1.00 91.81 97 ALA A N 1
ATOM 789 C CA . ALA A 1 97 ? 10.097 2.620 -11.221 1.00 91.81 97 ALA A CA 1
ATOM 790 C C . ALA A 1 97 ? 10.200 1.633 -12.384 1.00 91.81 97 ALA A C 1
ATOM 792 O O . ALA A 1 97 ? 11.051 1.820 -13.251 1.00 91.81 97 ALA A O 1
ATOM 793 N N . ILE A 1 98 ? 9.322 0.624 -12.418 1.00 89.00 98 ILE A N 1
ATOM 794 C CA . ILE A 1 98 ? 9.246 -0.375 -13.491 1.00 89.00 98 ILE A CA 1
ATOM 795 C C . ILE A 1 98 ? 8.843 0.278 -14.818 1.00 89.00 98 ILE A C 1
ATOM 797 O O . ILE A 1 98 ? 9.436 -0.028 -15.847 1.00 89.00 98 ILE A O 1
ATOM 801 N N . GLU A 1 99 ? 7.870 1.188 -14.813 1.00 85.88 99 GLU A N 1
ATOM 802 C CA . GLU A 1 99 ? 7.462 1.915 -16.020 1.00 85.88 99 GLU A CA 1
ATOM 803 C C . GLU A 1 99 ? 8.617 2.734 -16.609 1.00 85.88 99 GLU A C 1
ATOM 805 O O . GLU A 1 99 ? 8.885 2.651 -17.807 1.00 85.88 99 GLU A O 1
ATOM 810 N N . GLU A 1 100 ? 9.345 3.481 -15.777 1.00 86.12 100 GLU A N 1
ATOM 811 C CA . GLU A 1 100 ? 10.515 4.250 -16.217 1.00 86.12 100 GLU A CA 1
ATOM 812 C C . GLU A 1 100 ? 11.686 3.349 -16.635 1.00 86.12 100 GLU A C 1
ATOM 814 O O . GLU A 1 100 ? 12.444 3.693 -17.541 1.00 86.12 100 GLU A O 1
ATOM 819 N N . ASP A 1 101 ? 11.820 2.175 -16.017 1.00 83.56 101 ASP A N 1
ATOM 820 C CA . ASP A 1 101 ? 12.817 1.163 -16.377 1.00 83.56 101 ASP A CA 1
ATOM 821 C C . ASP A 1 101 ? 12.569 0.614 -17.788 1.00 83.56 101 ASP A C 1
ATOM 823 O O . ASP A 1 101 ? 13.481 0.527 -18.609 1.00 83.56 101 ASP A O 1
ATOM 827 N N . ILE A 1 102 ? 11.305 0.306 -18.097 1.00 79.56 102 ILE A N 1
ATOM 828 C CA . ILE A 1 102 ? 10.867 -0.151 -19.422 1.00 79.56 102 ILE A CA 1
ATOM 829 C C . ILE A 1 102 ? 11.132 0.931 -20.476 1.00 79.56 102 ILE A C 1
ATOM 831 O O . ILE A 1 102 ? 11.606 0.616 -21.568 1.00 79.56 102 ILE A O 1
ATOM 835 N N . LYS A 1 103 ? 10.897 2.204 -20.132 1.00 81.25 103 LYS A N 1
ATOM 836 C CA . LYS A 1 103 ? 11.225 3.369 -20.973 1.00 81.25 103 LYS A CA 1
ATOM 837 C C . LYS A 1 103 ? 12.729 3.665 -21.052 1.00 81.25 103 LYS A C 1
ATOM 839 O O . LYS A 1 103 ? 13.122 4.592 -21.748 1.00 81.25 103 LYS A O 1
ATOM 844 N N . GLN A 1 104 ? 13.574 2.920 -20.333 1.00 82.69 104 GLN A N 1
ATOM 845 C CA . GLN A 1 104 ? 15.019 3.159 -20.209 1.00 82.69 104 GLN A CA 1
ATOM 846 C C . GLN A 1 104 ? 15.385 4.544 -19.664 1.00 82.69 104 GLN A C 1
ATOM 848 O O . GLN A 1 104 ? 16.521 5.008 -19.798 1.00 82.69 104 GLN A O 1
ATOM 853 N N . ASN A 1 105 ? 14.454 5.187 -18.962 1.00 84.31 105 ASN A N 1
ATOM 854 C CA . ASN A 1 105 ? 14.725 6.390 -18.198 1.00 84.31 105 ASN A CA 1
ATOM 855 C C . ASN A 1 105 ? 15.412 6.005 -16.878 1.00 84.31 105 ASN A C 1
ATOM 857 O O . ASN A 1 105 ? 14.871 6.149 -15.781 1.00 84.31 105 ASN A O 1
ATOM 861 N N . TYR A 1 106 ? 16.627 5.467 -16.994 1.00 88.00 106 TYR A N 1
ATOM 862 C CA . TYR A 1 106 ? 17.361 4.806 -15.915 1.00 88.00 106 TYR A CA 1
ATOM 863 C C . TYR A 1 106 ? 17.565 5.692 -14.684 1.00 88.00 106 TYR A C 1
ATOM 865 O O . TYR A 1 106 ? 17.510 5.207 -13.557 1.00 88.00 106 TYR A O 1
ATOM 873 N N . ARG A 1 107 ? 17.754 7.002 -14.881 1.00 89.19 107 ARG A N 1
ATOM 874 C CA . ARG A 1 107 ? 17.939 7.948 -13.775 1.00 89.19 107 ARG A CA 1
ATOM 875 C C . ARG A 1 107 ? 16.675 8.084 -12.929 1.00 89.19 107 ARG A C 1
ATOM 877 O O . ARG A 1 107 ? 16.768 8.028 -11.703 1.00 89.19 107 ARG A O 1
ATOM 884 N N . GLU A 1 108 ? 15.518 8.258 -13.567 1.00 92.50 108 GLU A N 1
ATOM 885 C CA . GLU A 1 108 ? 14.249 8.371 -12.845 1.00 92.50 108 GLU A CA 1
ATOM 886 C C . GLU A 1 108 ? 13.809 7.007 -12.308 1.00 92.50 108 GLU A C 1
ATOM 888 O O . GLU A 1 108 ? 13.440 6.912 -11.142 1.00 92.50 108 GLU A O 1
ATOM 893 N N . SER A 1 109 ? 13.966 5.935 -13.089 1.00 93.12 109 SER A N 1
ATOM 894 C CA . SER A 1 109 ? 13.705 4.564 -12.641 1.00 93.12 109 SER A CA 1
ATOM 895 C C . SER A 1 109 ? 14.477 4.219 -11.365 1.00 93.12 109 SER A C 1
ATOM 897 O O . SER A 1 109 ? 13.882 3.783 -10.379 1.00 93.12 109 SER A O 1
ATOM 899 N N . TYR A 1 110 ? 15.787 4.495 -11.329 1.00 93.62 110 TYR A N 1
ATOM 900 C CA . TYR A 1 110 ? 16.609 4.289 -10.137 1.00 93.62 110 TYR A CA 1
ATOM 901 C C . TYR A 1 110 ? 16.065 5.065 -8.935 1.00 93.62 110 TYR A C 1
ATOM 903 O O . TYR A 1 110 ? 15.887 4.494 -7.862 1.00 93.62 110 TYR A O 1
ATOM 911 N N . LYS A 1 111 ? 15.757 6.354 -9.112 1.00 96.31 111 LYS A N 1
ATOM 912 C CA . LYS A 1 111 ? 15.193 7.195 -8.049 1.00 96.31 111 LYS A CA 1
ATOM 913 C C . LYS A 1 111 ? 13.882 6.617 -7.507 1.00 96.31 111 LYS A C 1
ATOM 915 O O . LYS A 1 111 ? 13.716 6.554 -6.292 1.00 96.31 111 LYS A O 1
ATOM 920 N N . GLN A 1 112 ? 12.988 6.158 -8.379 1.00 96.81 112 GLN A N 1
ATOM 921 C CA . GLN A 1 112 ? 11.715 5.579 -7.954 1.00 96.81 112 GLN A CA 1
ATOM 922 C C . GLN A 1 112 ? 11.882 4.214 -7.274 1.00 96.81 112 GLN A C 1
ATOM 924 O O . GLN A 1 112 ? 11.198 3.949 -6.286 1.00 96.81 112 GLN A O 1
ATOM 929 N N . TYR A 1 113 ? 12.837 3.379 -7.701 1.00 97.56 113 TYR A N 1
ATOM 930 C CA . TYR A 1 113 ? 13.169 2.154 -6.965 1.00 97.56 113 TYR A CA 1
ATOM 931 C C . TYR A 1 113 ? 13.686 2.459 -5.554 1.00 97.56 113 TYR A C 1
ATOM 933 O O . TYR A 1 113 ? 13.283 1.783 -4.611 1.00 97.56 113 TYR A O 1
ATOM 941 N N . MET A 1 114 ? 14.529 3.484 -5.384 1.00 96.06 114 MET A N 1
ATOM 942 C CA . MET A 1 114 ? 15.009 3.888 -4.055 1.00 96.06 114 MET A CA 1
ATOM 943 C C . MET A 1 114 ? 13.857 4.391 -3.172 1.00 96.06 114 MET A C 1
ATOM 945 O O . MET A 1 114 ? 13.736 3.946 -2.035 1.00 96.06 114 MET A O 1
ATOM 949 N N . ASN A 1 115 ? 12.950 5.212 -3.716 1.00 94.06 115 ASN A N 1
ATOM 950 C CA . ASN A 1 115 ? 11.743 5.637 -2.998 1.00 94.06 115 ASN A CA 1
ATOM 951 C C . ASN A 1 115 ? 10.894 4.431 -2.562 1.00 94.06 115 ASN A C 1
ATOM 953 O O . ASN A 1 115 ? 10.471 4.351 -1.411 1.00 94.06 115 ASN A O 1
ATOM 957 N N . ALA A 1 116 ? 10.664 3.467 -3.460 1.00 96.62 116 ALA A N 1
ATOM 958 C CA . ALA A 1 116 ? 9.918 2.254 -3.135 1.00 96.62 116 ALA A CA 1
ATOM 959 C C . ALA A 1 116 ? 10.577 1.476 -1.986 1.00 96.62 116 ALA A C 1
ATOM 961 O O . ALA A 1 116 ? 9.890 1.045 -1.059 1.00 96.62 116 ALA A O 1
ATOM 962 N N . LEU A 1 117 ? 11.904 1.321 -2.024 1.00 95.31 117 LEU A N 1
ATOM 963 C CA . LEU A 1 117 ? 12.677 0.638 -0.986 1.00 95.31 117 LEU A CA 1
ATOM 964 C C . LEU A 1 117 ? 12.563 1.332 0.374 1.00 95.31 117 LEU A C 1
ATOM 966 O O . LEU A 1 117 ? 12.340 0.640 1.366 1.00 95.31 117 LEU A O 1
ATOM 970 N N . ASP A 1 118 ? 12.627 2.664 0.426 1.00 94.56 118 ASP A N 1
ATOM 971 C CA . ASP A 1 118 ? 12.467 3.428 1.671 1.00 94.56 118 ASP A CA 1
ATOM 972 C C . ASP A 1 118 ? 11.093 3.175 2.317 1.00 94.56 118 ASP A C 1
ATOM 974 O O . ASP A 1 118 ? 10.993 2.922 3.524 1.00 94.56 118 ASP A O 1
ATOM 978 N N . TYR A 1 119 ? 10.023 3.164 1.515 1.00 95.06 119 TYR A N 1
ATOM 979 C CA . TYR A 1 119 ? 8.680 2.849 2.011 1.00 95.06 119 TYR A CA 1
ATOM 980 C C . TYR A 1 119 ? 8.523 1.374 2.399 1.00 95.06 119 TYR A C 1
ATOM 982 O O . TYR A 1 119 ? 7.889 1.086 3.414 1.00 95.06 119 TYR A O 1
ATOM 990 N N . PHE A 1 120 ? 9.126 0.430 1.669 1.00 95.75 120 PHE A N 1
ATOM 991 C CA . PHE A 1 120 ? 9.113 -0.981 2.071 1.00 95.75 120 PHE A CA 1
ATOM 992 C C . PHE A 1 120 ? 9.899 -1.230 3.365 1.00 95.75 120 PHE A C 1
ATOM 994 O O . PHE A 1 120 ? 9.448 -2.019 4.195 1.00 95.75 120 PHE A O 1
ATOM 1001 N N . MET A 1 121 ? 11.016 -0.532 3.592 1.00 92.94 121 MET A N 1
ATOM 1002 C CA . MET A 1 121 ? 11.738 -0.566 4.871 1.00 92.94 121 MET A CA 1
ATOM 1003 C C . MET A 1 121 ? 10.860 -0.055 6.014 1.00 92.94 121 MET A C 1
ATOM 1005 O O . MET A 1 121 ? 10.819 -0.657 7.091 1.00 92.94 121 MET A O 1
ATOM 1009 N N . LEU A 1 122 ? 10.128 1.038 5.780 1.00 92.06 122 LEU A N 1
ATOM 1010 C CA . LEU A 1 122 ? 9.194 1.582 6.758 1.00 92.06 122 LEU A CA 1
ATOM 1011 C C . LEU A 1 122 ? 8.048 0.602 7.046 1.00 92.06 122 LEU A C 1
ATOM 1013 O O . LEU A 1 122 ? 7.752 0.342 8.212 1.00 92.06 122 LEU A O 1
ATOM 1017 N N . ALA A 1 123 ? 7.454 0.010 6.007 1.00 91.75 123 ALA A N 1
ATOM 1018 C CA . ALA A 1 123 ? 6.418 -1.012 6.141 1.00 91.75 123 ALA A CA 1
ATOM 1019 C C . ALA A 1 123 ? 6.927 -2.215 6.946 1.00 91.75 123 ALA A C 1
ATOM 1021 O O . ALA A 1 123 ? 6.282 -2.648 7.896 1.00 91.75 123 ALA A O 1
ATOM 1022 N N . GLN A 1 124 ? 8.126 -2.711 6.633 1.00 91.56 124 GLN A N 1
ATOM 1023 C CA . GLN A 1 124 ? 8.737 -3.838 7.334 1.00 91.56 124 GLN A CA 1
ATOM 1024 C C . GLN A 1 124 ? 8.958 -3.556 8.828 1.00 91.56 124 GLN A C 1
ATOM 1026 O O . GLN A 1 124 ? 8.799 -4.458 9.653 1.00 91.56 124 GLN A O 1
ATOM 1031 N N . LYS A 1 125 ? 9.342 -2.321 9.176 1.00 89.00 125 LYS A N 1
ATOM 1032 C CA . LYS A 1 125 ? 9.585 -1.900 10.562 1.00 89.00 125 LYS A CA 1
ATOM 1033 C C . LYS A 1 125 ? 8.320 -1.973 11.421 1.00 89.00 125 LYS A C 1
ATOM 1035 O O . LYS A 1 125 ? 8.421 -2.322 12.594 1.00 89.00 125 LYS A O 1
ATOM 1040 N N . TYR A 1 126 ? 7.168 -1.614 10.855 1.00 87.75 126 TYR A N 1
ATOM 1041 C CA . TYR A 1 126 ? 5.890 -1.576 11.573 1.00 87.75 126 TYR A CA 1
ATOM 1042 C C . TYR A 1 126 ? 5.042 -2.835 11.405 1.00 87.75 126 TYR A C 1
ATOM 1044 O O . TYR A 1 126 ? 4.125 -3.053 12.192 1.00 87.75 126 TYR A O 1
ATOM 1052 N N . GLU A 1 127 ? 5.361 -3.679 10.428 1.00 88.12 127 GLU A N 1
ATOM 1053 C CA . GLU A 1 127 ? 4.729 -4.979 10.278 1.00 88.12 127 GLU A CA 1
ATOM 1054 C C . GLU A 1 127 ? 4.999 -5.847 11.518 1.00 88.12 127 GLU A C 1
ATOM 1056 O O . GLU A 1 127 ? 6.098 -5.863 12.077 1.00 88.12 127 GLU A O 1
ATOM 1061 N N . THR A 1 128 ? 3.997 -6.602 11.952 1.00 85.75 128 THR A N 1
ATOM 1062 C CA . THR A 1 128 ? 4.108 -7.532 13.086 1.00 85.75 128 THR A CA 1
ATOM 1063 C C . THR A 1 128 ? 4.011 -8.984 12.635 1.00 85.75 128 THR A C 1
ATOM 1065 O O . THR A 1 128 ? 4.600 -9.865 13.260 1.00 85.75 128 THR A O 1
ATOM 1068 N N . ASN A 1 129 ? 3.344 -9.242 11.510 1.00 87.31 129 ASN A N 1
ATOM 1069 C CA . ASN A 1 129 ? 3.206 -10.562 10.928 1.00 87.31 129 ASN A CA 1
ATOM 1070 C C . ASN A 1 129 ? 4.508 -10.993 10.231 1.00 87.31 129 ASN A C 1
ATOM 1072 O O . ASN A 1 129 ? 4.920 -10.429 9.217 1.00 87.31 129 ASN A O 1
ATOM 1076 N N . GLU A 1 130 ? 5.149 -12.047 10.742 1.00 91.31 130 GLU A N 1
ATOM 1077 C CA . GLU A 1 130 ? 6.424 -12.532 10.196 1.00 91.31 130 GLU A CA 1
ATOM 1078 C C . GLU A 1 130 ? 6.329 -13.049 8.753 1.00 91.31 130 GLU A C 1
ATOM 1080 O O . GLU A 1 130 ? 7.286 -12.907 7.985 1.00 91.31 130 GLU A O 1
ATOM 1085 N N . LYS A 1 131 ? 5.178 -13.596 8.339 1.00 91.50 131 LYS A N 1
ATOM 1086 C CA . LYS A 1 131 ? 4.973 -14.007 6.941 1.00 91.50 131 LYS A CA 1
ATOM 1087 C C . LYS A 1 131 ? 4.939 -12.780 6.033 1.00 91.50 131 LYS A C 1
ATOM 1089 O O . LYS A 1 131 ? 5.649 -12.759 5.028 1.00 91.50 131 LYS A O 1
ATOM 1094 N N . SER A 1 132 ? 4.192 -11.743 6.416 1.00 89.00 132 SER A N 1
ATOM 1095 C CA . SER A 1 132 ? 4.143 -10.470 5.686 1.00 89.00 132 SER A CA 1
ATOM 1096 C C . SER A 1 132 ? 5.522 -9.807 5.615 1.00 89.00 132 SER A C 1
ATOM 1098 O O . SER A 1 132 ? 5.969 -9.449 4.526 1.00 89.00 132 SER A O 1
ATOM 1100 N N . LYS A 1 133 ? 6.275 -9.755 6.726 1.00 91.12 133 LYS A N 1
ATOM 1101 C CA . LYS A 1 133 ? 7.669 -9.265 6.725 1.00 91.12 133 LYS A CA 1
ATOM 1102 C C . LYS A 1 133 ? 8.557 -10.014 5.747 1.00 91.12 133 LYS A C 1
ATOM 1104 O O . LYS A 1 133 ? 9.375 -9.398 5.070 1.00 91.12 133 LYS A O 1
ATOM 1109 N N . SER A 1 134 ? 8.440 -11.340 5.697 1.00 92.19 134 SER A N 1
ATOM 1110 C CA . SER A 1 134 ? 9.215 -12.154 4.763 1.00 92.19 134 SER A CA 1
ATOM 1111 C C . SER A 1 134 ? 8.894 -11.807 3.311 1.00 92.19 134 SER A C 1
ATOM 1113 O O . SER A 1 134 ? 9.808 -11.693 2.500 1.00 92.19 134 SER A O 1
ATOM 1115 N N . LEU A 1 135 ? 7.618 -11.593 2.981 1.00 91.38 135 LEU A N 1
ATOM 1116 C CA . LEU A 1 135 ? 7.203 -11.185 1.637 1.00 91.38 135 LEU A CA 1
ATOM 1117 C C . LEU A 1 135 ? 7.747 -9.800 1.268 1.00 91.38 135 LEU A C 1
ATOM 1119 O O . LEU A 1 135 ? 8.258 -9.623 0.162 1.00 91.38 135 LEU A O 1
ATOM 1123 N N . ILE A 1 136 ? 7.698 -8.846 2.203 1.00 91.38 136 ILE A N 1
ATOM 1124 C CA . ILE A 1 136 ? 8.273 -7.508 2.020 1.00 91.38 136 ILE A CA 1
ATOM 1125 C C . ILE A 1 136 ? 9.787 -7.603 1.761 1.00 91.38 136 ILE A C 1
ATOM 1127 O O . ILE A 1 136 ? 10.268 -7.011 0.798 1.00 91.38 136 ILE A O 1
ATOM 1131 N N . ARG A 1 137 ? 10.527 -8.414 2.537 1.00 92.69 137 ARG A N 1
ATOM 1132 C CA . ARG A 1 137 ? 11.977 -8.641 2.338 1.00 92.69 137 ARG A CA 1
ATOM 1133 C C . ARG A 1 137 ? 12.307 -9.129 0.934 1.00 92.69 137 ARG A C 1
ATOM 1135 O O . ARG A 1 137 ? 13.130 -8.525 0.257 1.00 92.69 137 ARG A O 1
ATOM 1142 N N . VAL A 1 138 ? 11.620 -10.176 0.481 1.00 93.31 138 VAL A N 1
ATOM 1143 C CA . VAL A 1 138 ? 1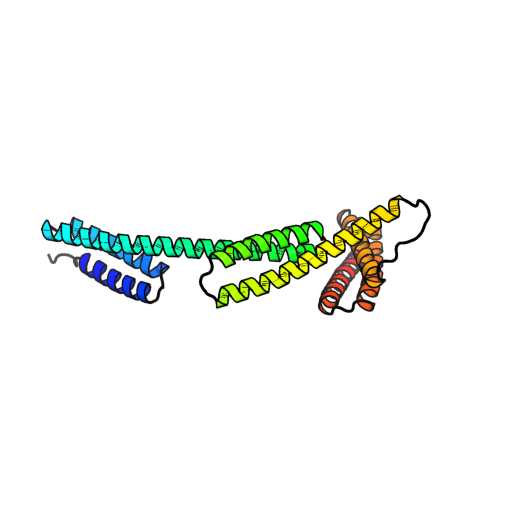1.842 -10.753 -0.853 1.00 93.31 138 VAL A CA 1
ATOM 1144 C C . VAL A 1 138 ? 11.597 -9.711 -1.952 1.00 93.31 138 VAL A C 1
ATOM 1146 O O . VAL A 1 138 ? 12.340 -9.648 -2.930 1.00 93.31 138 VAL A O 1
ATOM 1149 N N . LYS A 1 139 ? 10.575 -8.857 -1.800 1.00 87.56 139 LYS A N 1
ATOM 1150 C CA . LYS A 1 139 ? 10.316 -7.765 -2.751 1.00 87.56 139 LYS A CA 1
ATOM 1151 C C . LYS A 1 139 ? 11.415 -6.707 -2.733 1.00 87.56 139 LYS A C 1
ATOM 1153 O O . LYS A 1 139 ? 11.869 -6.305 -3.802 1.00 87.56 139 LYS A O 1
ATOM 1158 N N . MET A 1 140 ? 11.866 -6.297 -1.549 1.00 94.88 140 MET A N 1
ATOM 1159 C CA . MET A 1 140 ? 12.967 -5.345 -1.406 1.00 94.88 140 MET A CA 1
ATOM 1160 C C . MET A 1 140 ? 14.255 -5.856 -2.052 1.00 94.88 140 MET A C 1
ATOM 1162 O O . MET A 1 140 ? 14.891 -5.113 -2.788 1.00 94.88 140 MET A O 1
ATOM 1166 N N . GLU A 1 141 ? 14.620 -7.121 -1.839 1.00 91.81 141 GLU A N 1
ATOM 1167 C CA . GLU A 1 141 ? 15.808 -7.728 -2.456 1.00 91.81 141 GLU A CA 1
ATOM 1168 C C . GLU A 1 141 ? 15.743 -7.679 -3.989 1.00 91.81 141 GLU A C 1
ATOM 1170 O O . GLU A 1 141 ? 16.714 -7.292 -4.644 1.00 91.81 141 GLU A O 1
ATOM 1175 N N . GLY A 1 142 ? 14.579 -7.995 -4.568 1.00 85.25 142 GLY A N 1
ATOM 1176 C CA . GLY A 1 142 ? 14.361 -7.907 -6.012 1.00 85.25 142 GLY A CA 1
ATOM 1177 C C . GLY A 1 142 ? 14.505 -6.481 -6.554 1.00 85.25 142 GLY A C 1
ATOM 1178 O O . GLY A 1 142 ? 15.208 -6.263 -7.544 1.00 85.25 142 GLY A O 1
ATOM 1179 N N . TYR A 1 143 ? 13.882 -5.500 -5.896 1.00 91.62 143 TYR A N 1
ATOM 1180 C CA . TYR A 1 143 ? 13.958 -4.098 -6.318 1.00 91.62 143 TYR A CA 1
ATOM 1181 C C . TYR A 1 143 ? 15.353 -3.500 -6.128 1.00 91.62 143 TYR A C 1
ATOM 1183 O O . TYR A 1 143 ? 15.834 -2.795 -7.013 1.00 91.62 143 TYR A O 1
ATOM 1191 N N . LEU A 1 144 ? 16.040 -3.835 -5.034 1.00 92.12 144 LEU A N 1
ATOM 1192 C CA . LEU A 1 144 ? 17.418 -3.414 -4.796 1.00 92.12 144 LEU A CA 1
ATOM 1193 C C . LEU A 1 144 ? 18.357 -3.979 -5.864 1.00 92.12 144 LEU A C 1
ATOM 1195 O O . LEU A 1 144 ? 19.130 -3.229 -6.457 1.00 92.12 144 LEU A O 1
ATOM 1199 N N . SER A 1 145 ? 18.243 -5.272 -6.177 1.00 89.19 145 SER A N 1
ATOM 1200 C CA . SER A 1 145 ? 19.043 -5.903 -7.231 1.00 89.19 145 SER A CA 1
ATOM 1201 C C . SER A 1 145 ? 18.840 -5.224 -8.592 1.00 89.19 145 SER A C 1
ATOM 1203 O O . SER A 1 145 ? 19.805 -4.971 -9.330 1.00 89.19 145 SER A O 1
ATOM 1205 N N . ARG A 1 146 ? 17.594 -4.855 -8.924 1.00 90.81 146 ARG A N 1
ATOM 1206 C CA . ARG A 1 146 ? 17.311 -4.121 -10.160 1.00 90.81 146 ARG A CA 1
ATOM 1207 C C . ARG A 1 146 ? 17.888 -2.705 -10.133 1.00 90.81 146 ARG A C 1
ATOM 1209 O O . ARG A 1 146 ? 18.557 -2.322 -11.092 1.00 90.81 146 ARG A O 1
ATOM 1216 N N . ALA A 1 147 ? 17.714 -1.968 -9.037 1.00 88.94 147 ALA A N 1
ATOM 1217 C CA . ALA A 1 147 ? 18.277 -0.630 -8.864 1.00 88.94 147 ALA A CA 1
ATOM 1218 C C . ALA A 1 147 ? 19.813 -0.627 -8.981 1.00 88.94 147 ALA A C 1
ATOM 1220 O O . ALA A 1 147 ? 20.383 0.218 -9.671 1.00 88.94 147 ALA A O 1
ATOM 1221 N N . GLU A 1 148 ? 20.502 -1.605 -8.388 1.00 90.12 148 GLU A N 1
ATOM 1222 C CA . GLU A 1 148 ? 21.955 -1.760 -8.528 1.00 90.12 148 GLU A CA 1
ATOM 1223 C C . GLU A 1 148 ? 22.378 -2.021 -9.975 1.00 90.12 148 GLU A C 1
ATOM 1225 O O . GLU A 1 148 ? 23.389 -1.488 -10.439 1.00 90.12 148 GLU A O 1
ATOM 1230 N N . THR A 1 149 ? 21.602 -2.825 -10.703 1.00 86.06 149 THR A N 1
ATOM 1231 C CA . THR A 1 149 ? 21.847 -3.092 -12.125 1.00 86.06 149 THR A CA 1
ATOM 1232 C C . THR A 1 149 ? 21.730 -1.806 -12.942 1.00 86.06 149 THR A C 1
ATOM 1234 O O . THR A 1 149 ? 22.630 -1.488 -13.719 1.00 86.06 149 THR A O 1
ATOM 1237 N N . ILE A 1 150 ? 20.673 -1.022 -12.716 1.00 87.81 150 ILE A N 1
ATOM 1238 C CA . ILE A 1 150 ? 20.461 0.278 -13.367 1.00 87.81 150 ILE A CA 1
ATOM 1239 C C . ILE A 1 150 ? 21.609 1.241 -13.049 1.00 87.81 150 ILE A C 1
ATOM 1241 O O . ILE A 1 150 ? 22.170 1.860 -13.952 1.00 87.81 150 ILE A O 1
ATOM 1245 N N . LYS A 1 151 ? 22.027 1.315 -11.781 1.00 87.94 151 LYS A N 1
ATOM 1246 C CA . LYS A 1 151 ? 23.154 2.150 -11.351 1.00 87.94 151 LYS A CA 1
ATOM 1247 C C . LYS A 1 151 ? 24.446 1.796 -12.089 1.00 87.94 151 LYS A C 1
ATOM 1249 O O . LYS A 1 151 ? 25.130 2.695 -12.571 1.00 87.94 151 LYS A O 1
ATOM 1254 N N . LYS A 1 152 ? 24.763 0.503 -12.220 1.00 86.00 152 LYS A N 1
ATOM 1255 C CA . LYS A 1 152 ? 25.936 0.036 -12.981 1.00 86.00 152 LYS A CA 1
ATOM 1256 C C . LYS A 1 152 ? 25.840 0.417 -14.459 1.00 86.00 152 LYS A C 1
ATOM 1258 O O . LYS A 1 152 ? 26.830 0.860 -15.031 1.00 86.00 152 LYS A O 1
ATOM 1263 N N . HIS A 1 153 ? 24.657 0.291 -15.064 1.00 82.50 153 HIS A N 1
ATOM 1264 C CA . HIS A 1 153 ? 24.421 0.735 -16.441 1.00 82.50 153 HIS A CA 1
ATOM 1265 C C . HIS A 1 153 ? 24.666 2.240 -16.610 1.00 82.50 153 HIS A C 1
ATOM 1267 O O . HIS A 1 153 ? 25.340 2.641 -17.555 1.00 82.50 153 HIS A O 1
ATOM 1273 N N . MET A 1 154 ? 24.178 3.068 -15.684 1.00 84.31 154 MET A N 1
ATOM 1274 C CA . MET A 1 154 ? 24.402 4.517 -15.716 1.00 84.31 154 MET A CA 1
ATOM 1275 C C . MET A 1 154 ? 25.883 4.882 -15.564 1.00 84.31 154 MET A C 1
ATOM 1277 O O . MET A 1 154 ? 26.382 5.697 -16.333 1.00 84.31 154 MET A O 1
ATOM 1281 N N . GLN A 1 155 ? 26.596 4.245 -14.629 1.00 81.75 155 GLN A N 1
ATOM 1282 C CA . GLN A 1 155 ? 28.035 4.462 -14.430 1.00 81.75 155 GLN A CA 1
ATOM 1283 C C . GLN A 1 155 ? 28.843 4.084 -15.677 1.00 81.75 155 GLN A C 1
ATOM 1285 O O . GLN A 1 155 ? 29.662 4.868 -16.138 1.00 81.75 155 GLN A O 1
ATOM 1290 N N . ALA A 1 156 ? 28.547 2.935 -16.292 1.00 77.75 156 ALA A N 1
ATOM 1291 C CA . ALA A 1 156 ? 29.205 2.521 -17.529 1.00 77.75 156 ALA A CA 1
ATOM 1292 C C . ALA A 1 156 ? 28.960 3.508 -18.689 1.00 77.75 156 ALA A C 1
ATOM 1294 O O . ALA A 1 156 ? 29.859 3.755 -19.496 1.00 77.75 156 ALA A O 1
ATOM 1295 N N . LEU A 1 157 ? 27.761 4.100 -18.775 1.00 74.88 157 LEU A N 1
ATOM 1296 C CA . LEU A 1 157 ? 27.457 5.147 -19.754 1.00 74.88 157 LEU A CA 1
ATOM 1297 C C . LEU A 1 157 ? 28.251 6.432 -19.477 1.00 74.88 157 LEU A C 1
ATOM 1299 O O . LEU A 1 157 ? 28.772 7.030 -20.418 1.00 74.88 157 LEU A O 1
ATOM 1303 N N . GLU A 1 158 ? 28.382 6.847 -18.218 1.00 74.81 158 GLU A N 1
ATOM 1304 C CA . GLU A 1 158 ? 29.178 8.018 -17.828 1.00 74.81 158 GLU A CA 1
ATOM 1305 C C . GLU A 1 158 ? 30.676 7.813 -18.101 1.00 74.81 158 GLU A C 1
ATOM 1307 O O . GLU A 1 158 ? 31.296 8.670 -18.734 1.00 74.81 158 GLU A O 1
ATOM 1312 N N . ASP A 1 159 ? 31.233 6.653 -17.751 1.00 72.50 159 ASP A N 1
ATOM 1313 C CA . ASP A 1 159 ? 32.635 6.298 -18.012 1.00 72.50 159 ASP A CA 1
ATOM 1314 C C . ASP A 1 159 ? 32.944 6.228 -19.519 1.00 72.50 159 ASP A C 1
ATOM 1316 O O . ASP A 1 159 ? 34.006 6.653 -19.987 1.00 72.50 159 ASP A O 1
ATOM 1320 N N . SER A 1 160 ? 31.990 5.754 -20.327 1.00 65.06 160 SER A N 1
ATOM 1321 C CA . SER A 1 160 ? 32.120 5.768 -21.790 1.00 65.06 160 SER A CA 1
ATOM 1322 C C . SER A 1 160 ? 32.104 7.188 -22.377 1.00 65.06 160 SER A C 1
ATOM 1324 O O . SER A 1 160 ? 32.751 7.452 -23.392 1.00 65.06 160 SER A O 1
ATOM 1326 N N . ARG A 1 161 ? 31.401 8.131 -21.734 1.00 60.72 161 ARG A N 1
ATOM 1327 C CA . ARG A 1 161 ? 31.327 9.536 -22.164 1.00 60.72 161 ARG A CA 1
ATOM 1328 C C . ARG A 1 161 ? 32.575 10.320 -21.765 1.00 60.72 161 ARG A C 1
ATOM 1330 O O . ARG A 1 161 ? 33.070 11.104 -22.568 1.00 60.72 161 ARG A O 1
ATOM 1337 N N . THR A 1 162 ? 33.118 10.090 -20.571 1.00 57.72 162 THR A N 1
ATOM 1338 C CA . THR A 1 162 ? 34.335 10.772 -20.092 1.00 57.72 162 THR A CA 1
ATOM 1339 C C . THR A 1 162 ? 35.592 10.309 -20.829 1.00 57.72 162 THR A C 1
ATOM 1341 O O . THR A 1 162 ? 36.445 11.133 -21.154 1.00 57.72 162 THR A O 1
ATOM 1344 N N . THR A 1 163 ? 35.678 9.028 -21.197 1.00 52.91 163 THR A N 1
ATOM 1345 C CA . THR A 1 163 ? 36.767 8.499 -22.043 1.00 52.91 163 THR A CA 1
ATOM 1346 C C . THR A 1 163 ? 36.696 8.974 -23.501 1.00 52.91 163 THR A C 1
ATOM 1348 O O . THR A 1 163 ? 37.726 9.043 -24.170 1.00 52.91 163 THR A O 1
ATOM 1351 N N . SER A 1 164 ? 35.514 9.375 -23.986 1.00 46.59 164 SER A N 1
ATOM 1352 C CA . SER A 1 164 ? 35.315 9.897 -25.348 1.00 46.59 164 SER A CA 1
ATOM 1353 C C . SER A 1 164 ? 35.662 11.388 -25.508 1.00 46.59 164 SER A C 1
ATOM 1355 O O . SER A 1 164 ? 35.916 11.825 -26.626 1.00 46.59 164 SER A O 1
ATOM 1357 N N . SER A 1 165 ? 35.737 12.170 -24.421 1.00 44.16 165 SER A N 1
ATOM 1358 C CA . SER A 1 165 ? 36.111 13.601 -24.475 1.00 44.16 165 SER A CA 1
ATOM 1359 C C . SER A 1 165 ? 37.624 13.870 -24.488 1.00 44.16 165 SER A C 1
ATOM 1361 O O . SER A 1 165 ? 38.029 15.019 -24.632 1.00 44.16 165 SER A O 1
ATOM 1363 N N . ALA A 1 166 ? 38.472 12.843 -24.356 1.00 45.53 166 ALA A N 1
ATOM 1364 C CA . ALA A 1 166 ? 39.932 12.987 -24.427 1.00 45.53 166 ALA A CA 1
ATOM 1365 C C . ALA A 1 166 ? 40.530 12.634 -25.806 1.00 45.53 166 ALA A C 1
ATOM 1367 O O . ALA A 1 166 ? 41.739 12.744 -25.984 1.00 45.53 166 ALA A O 1
ATOM 1368 N N . ASN A 1 167 ? 39.715 12.213 -26.779 1.00 39.09 167 ASN A N 1
ATOM 1369 C CA . ASN A 1 167 ? 40.183 11.845 -28.116 1.00 39.09 167 ASN A CA 1
ATOM 1370 C C . ASN A 1 167 ? 39.176 12.306 -29.185 1.00 39.09 167 ASN A C 1
ATOM 1372 O O . ASN A 1 167 ? 38.310 11.548 -29.625 1.00 39.09 167 ASN A O 1
ATOM 1376 N N . GLU A 1 168 ? 39.319 13.552 -29.645 1.00 44.94 168 GLU A N 1
ATOM 1377 C CA . GLU A 1 168 ? 38.882 13.926 -30.993 1.00 44.94 168 GLU A CA 1
ATOM 1378 C C . GLU A 1 168 ? 39.666 13.070 -31.998 1.00 44.94 168 GLU A C 1
ATOM 1380 O O . GLU A 1 168 ? 40.822 13.334 -32.318 1.00 44.94 168 GLU A O 1
ATOM 1385 N N . GLY A 1 169 ? 39.052 11.980 -32.451 1.00 35.25 169 GLY A N 1
ATOM 1386 C CA . GLY A 1 169 ? 39.696 11.048 -33.371 1.00 35.25 169 GLY A CA 1
ATOM 1387 C C . GLY A 1 169 ? 38.916 9.753 -33.527 1.00 35.25 169 GLY A C 1
ATOM 1388 O O . GLY A 1 169 ? 39.343 8.713 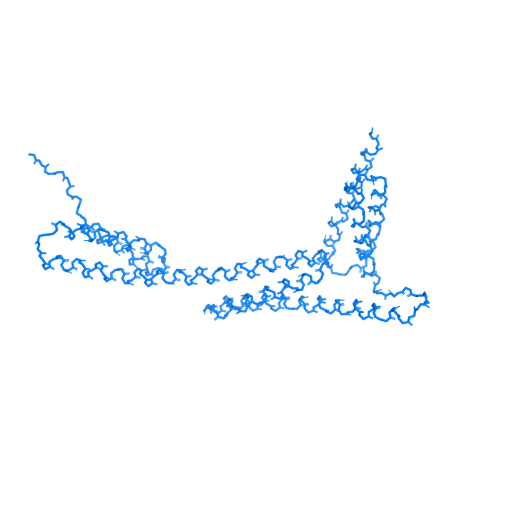-33.039 1.00 35.25 169 GLY A O 1
ATOM 1389 N N . GLY A 1 170 ? 37.759 9.849 -34.188 1.00 42.66 170 GLY A N 1
ATOM 1390 C CA . GLY A 1 170 ? 36.918 8.767 -34.712 1.00 42.66 170 GLY A CA 1
ATOM 1391 C C . GLY A 1 170 ? 37.217 7.335 -34.256 1.00 42.66 170 GLY A C 1
ATOM 1392 O O . GLY A 1 170 ? 38.022 6.637 -34.869 1.00 42.66 170 GLY A O 1
ATOM 1393 N N . ARG A 1 171 ? 36.457 6.837 -33.275 1.00 38.69 171 ARG A N 1
ATOM 1394 C CA . ARG A 1 171 ? 36.211 5.396 -33.128 1.00 38.69 171 ARG A CA 1
ATOM 1395 C C . ARG A 1 171 ? 34.940 5.139 -32.322 1.00 38.69 171 ARG A C 1
ATOM 1397 O O . ARG A 1 171 ? 34.851 5.477 -31.150 1.00 38.69 171 ARG A O 1
ATOM 1404 N N . GLN A 1 172 ? 33.949 4.550 -32.991 1.00 44.91 172 GLN A N 1
ATOM 1405 C CA . GLN A 1 172 ? 32.699 4.066 -32.406 1.00 44.91 172 GLN A CA 1
ATOM 1406 C C . GLN A 1 172 ? 32.996 3.149 -31.211 1.00 44.91 172 GLN A C 1
ATOM 1408 O O . GLN A 1 172 ? 33.611 2.095 -31.373 1.00 44.91 172 GLN A O 1
ATOM 1413 N N . SER A 1 173 ? 32.552 3.555 -30.020 1.00 40.41 173 SER A N 1
ATOM 1414 C CA . SER A 1 173 ? 32.598 2.734 -28.810 1.00 40.41 173 SER A CA 1
ATOM 1415 C C . SER A 1 173 ? 31.565 1.609 -28.933 1.00 40.41 173 SER A C 1
ATOM 1417 O O . SER A 1 173 ? 30.355 1.836 -28.871 1.00 40.41 173 SER A O 1
ATOM 1419 N N . LEU A 1 174 ? 32.045 0.393 -29.201 1.00 40.41 174 LEU A N 1
ATOM 1420 C CA . LEU A 1 174 ? 31.228 -0.813 -29.282 1.00 40.41 174 LEU A CA 1
ATOM 1421 C C . LEU A 1 174 ? 30.858 -1.290 -27.870 1.00 40.41 174 LEU A C 1
ATOM 1423 O O . LEU A 1 174 ? 31.572 -2.085 -27.260 1.00 40.41 174 LEU A O 1
ATOM 1427 N N . GLY A 1 175 ? 29.693 -0.856 -27.384 1.00 42.94 175 GLY A N 1
ATOM 1428 C CA . GLY A 1 175 ? 28.906 -1.672 -26.455 1.00 42.94 175 GLY A CA 1
ATOM 1429 C C . GLY A 1 175 ? 28.538 -3.013 -27.106 1.00 42.94 175 GLY A C 1
ATOM 1430 O O . GLY A 1 175 ? 28.678 -3.177 -28.322 1.00 42.94 175 GLY A O 1
ATOM 1431 N N . THR A 1 176 ? 28.066 -3.995 -26.326 1.00 46.69 176 THR A N 1
ATOM 1432 C CA . THR A 1 176 ? 27.650 -5.285 -26.910 1.00 46.69 176 THR A CA 1
ATOM 1433 C C . THR A 1 176 ? 26.668 -5.054 -28.078 1.00 46.69 176 THR A C 1
ATOM 1435 O O . THR A 1 176 ? 25.866 -4.111 -28.016 1.00 46.69 176 THR A O 1
ATOM 1438 N N . PRO A 1 177 ? 26.706 -5.863 -29.157 1.00 49.53 177 PRO A N 1
ATOM 1439 C CA . PRO A 1 177 ? 25.869 -5.629 -30.340 1.00 49.53 177 PRO A CA 1
ATOM 1440 C C . PRO A 1 177 ? 24.385 -5.478 -29.971 1.00 49.53 177 PRO A C 1
ATOM 1442 O O . PRO A 1 177 ? 23.691 -4.595 -30.453 1.00 49.53 177 PRO A O 1
ATOM 1445 N N . GLN A 1 178 ? 23.929 -6.272 -29.006 1.00 51.28 178 GLN A N 1
ATOM 1446 C CA . GLN A 1 178 ? 22.569 -6.251 -28.480 1.00 51.28 178 GLN A CA 1
ATOM 1447 C C . GLN A 1 178 ? 22.190 -4.908 -27.838 1.00 51.28 178 GLN A C 1
ATOM 1449 O O . GLN A 1 178 ? 21.181 -4.307 -28.207 1.00 51.28 178 GLN A O 1
ATOM 1454 N N . THR A 1 179 ? 23.015 -4.410 -26.909 1.00 57.56 179 THR A N 1
ATOM 1455 C CA . THR A 1 179 ? 22.787 -3.116 -26.256 1.00 57.56 179 THR A CA 1
ATOM 1456 C C . THR A 1 179 ? 22.815 -1.997 -27.295 1.00 57.56 179 THR A C 1
ATOM 1458 O O . THR A 1 179 ? 21.978 -1.108 -27.266 1.00 57.56 179 THR A O 1
ATOM 1461 N N . THR A 1 180 ? 23.709 -2.058 -28.277 1.00 71.44 180 THR A N 1
ATOM 1462 C CA . THR A 1 180 ? 23.841 -0.992 -29.282 1.00 71.44 180 THR A CA 1
ATOM 1463 C C . THR A 1 180 ? 22.698 -0.950 -30.303 1.00 71.44 180 THR A C 1
ATOM 1465 O O . THR A 1 180 ? 22.333 0.144 -30.728 1.00 71.44 180 THR A O 1
ATOM 1468 N N . PHE A 1 181 ? 22.087 -2.084 -30.670 1.00 84.38 181 PHE A N 1
ATOM 1469 C CA . PHE A 1 181 ? 20.929 -2.090 -31.577 1.00 84.38 181 PHE A CA 1
ATOM 1470 C C . PHE A 1 181 ? 19.645 -1.614 -30.902 1.00 84.38 181 PHE A C 1
ATOM 1472 O O . PHE A 1 181 ? 18.931 -0.808 -31.490 1.00 84.38 181 PHE A O 1
ATOM 1479 N N . LEU A 1 182 ? 19.371 -2.051 -29.667 1.00 80.75 182 LEU A N 1
ATOM 1480 C CA . LEU A 1 182 ? 18.152 -1.644 -28.963 1.00 80.75 182 LEU A CA 1
ATOM 1481 C C . LEU A 1 182 ? 18.140 -0.140 -28.660 1.00 80.75 182 LEU A C 1
ATOM 1483 O O . LEU A 1 182 ? 17.127 0.513 -28.882 1.00 80.75 182 LEU A O 1
ATOM 1487 N N . HIS A 1 183 ? 19.273 0.422 -28.221 1.00 77.00 183 HIS A N 1
ATOM 1488 C CA . HIS A 1 183 ? 19.381 1.865 -27.982 1.00 77.00 183 HIS A CA 1
ATOM 1489 C C . HIS A 1 183 ? 19.152 2.669 -29.268 1.00 77.00 183 HIS A C 1
ATOM 1491 O O . HIS A 1 183 ? 18.387 3.628 -29.256 1.00 77.00 183 HIS A O 1
ATOM 1497 N N . LYS A 1 184 ? 19.749 2.248 -30.393 1.00 81.88 184 LYS A N 1
ATOM 1498 C CA . LYS A 1 184 ? 19.505 2.889 -31.694 1.00 81.88 184 LYS A CA 1
ATOM 1499 C C . LYS A 1 184 ? 18.045 2.784 -32.125 1.00 81.88 184 LYS A C 1
ATOM 1501 O O . LYS A 1 184 ? 17.508 3.747 -32.656 1.00 81.88 184 LYS A O 1
ATOM 1506 N N . ALA A 1 185 ? 17.407 1.635 -31.903 1.00 85.75 185 ALA A N 1
ATOM 1507 C CA . ALA A 1 185 ? 16.001 1.441 -32.239 1.00 85.75 185 ALA A CA 1
ATOM 1508 C C . ALA A 1 185 ? 15.105 2.448 -31.504 1.00 85.75 185 ALA A C 1
ATOM 1510 O O . ALA A 1 185 ? 14.267 3.092 -32.128 1.00 85.75 185 ALA A O 1
ATOM 1511 N N . ILE A 1 186 ? 15.336 2.623 -30.200 1.00 82.75 186 ILE A N 1
ATOM 1512 C CA . ILE A 1 186 ? 14.569 3.542 -29.351 1.00 82.75 186 ILE A CA 1
ATOM 1513 C C . ILE A 1 186 ? 14.834 4.997 -29.735 1.00 82.75 186 ILE A C 1
ATOM 1515 O O . ILE A 1 186 ? 13.883 5.734 -29.956 1.00 82.75 186 ILE A O 1
ATOM 1519 N N . GLU A 1 187 ? 16.097 5.393 -29.911 1.00 81.38 187 GLU A N 1
ATOM 1520 C CA . GLU A 1 187 ? 16.457 6.761 -30.316 1.00 81.38 187 GLU A CA 1
ATOM 1521 C C . GLU A 1 187 ? 15.763 7.169 -31.628 1.00 81.38 187 GLU A C 1
ATOM 1523 O O . GLU A 1 187 ? 15.247 8.278 -31.774 1.00 81.38 187 GLU A O 1
ATOM 1528 N N . ILE A 1 188 ? 15.728 6.261 -32.607 1.00 85.50 188 ILE A N 1
ATOM 1529 C CA . ILE A 1 188 ? 15.072 6.511 -33.893 1.00 85.50 188 ILE A CA 1
ATOM 1530 C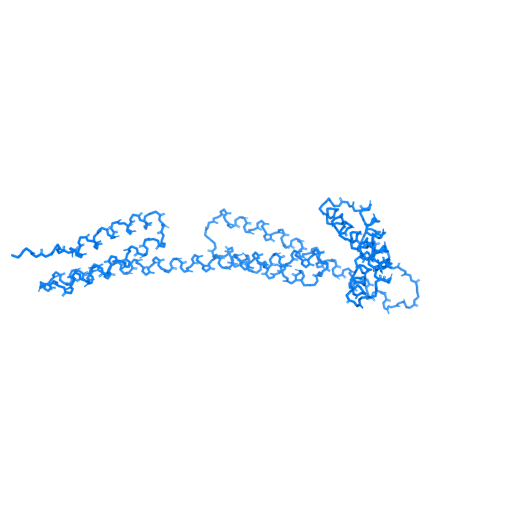 C . ILE A 1 188 ? 13.544 6.509 -33.730 1.00 85.50 188 ILE A C 1
ATOM 1532 O O . ILE A 1 188 ? 12.880 7.331 -34.361 1.00 85.50 188 ILE A O 1
ATOM 1536 N N . ALA A 1 189 ? 12.986 5.634 -32.888 1.00 87.56 189 ALA A N 1
ATOM 1537 C CA . ALA A 1 189 ? 11.549 5.580 -32.615 1.00 87.56 189 ALA A CA 1
ATOM 1538 C C . ALA A 1 189 ? 11.036 6.847 -31.913 1.00 87.56 189 ALA A C 1
ATOM 1540 O O . ALA A 1 189 ? 9.992 7.364 -32.297 1.00 87.56 189 ALA A O 1
ATOM 1541 N N . GLU A 1 190 ? 11.781 7.395 -30.950 1.00 84.44 190 GLU A N 1
ATOM 1542 C CA . GLU A 1 190 ? 11.453 8.671 -30.299 1.00 84.44 190 GLU A CA 1
ATOM 1543 C C . GLU A 1 190 ? 11.415 9.812 -31.318 1.00 84.44 190 GLU A C 1
ATOM 1545 O O . GLU A 1 190 ? 10.430 10.544 -31.408 1.00 84.44 190 GLU A O 1
ATOM 1550 N N . ARG A 1 191 ? 12.436 9.895 -32.180 1.00 84.19 191 ARG A N 1
ATOM 1551 C CA . ARG A 1 191 ? 12.458 10.866 -33.282 1.00 84.19 191 ARG A CA 1
ATOM 1552 C C . ARG A 1 191 ? 11.296 10.666 -34.256 1.00 84.19 191 ARG A C 1
ATOM 1554 O O . ARG A 1 191 ? 10.764 11.647 -34.770 1.00 84.19 191 ARG A O 1
ATOM 1561 N N . ALA A 1 192 ? 10.900 9.421 -34.520 1.00 88.38 192 ALA A N 1
ATOM 1562 C CA . ALA A 1 192 ? 9.741 9.118 -35.355 1.00 88.38 192 ALA A CA 1
ATOM 1563 C C . ALA A 1 192 ? 8.445 9.640 -34.717 1.00 88.38 192 ALA A C 1
ATOM 1565 O O . ALA A 1 192 ? 7.662 10.294 -35.402 1.00 88.38 192 ALA A O 1
ATOM 1566 N N . CYS A 1 193 ? 8.252 9.424 -33.411 1.00 87.12 193 CYS A N 1
ATOM 1567 C CA . CYS A 1 193 ? 7.111 9.937 -32.647 1.00 87.12 193 CYS A CA 1
ATOM 1568 C C . CYS A 1 193 ? 7.057 11.473 -32.630 1.00 87.12 193 CYS A C 1
ATOM 1570 O O . CYS A 1 193 ? 5.976 12.056 -32.767 1.00 87.12 193 CYS A O 1
ATOM 1572 N N . ASP A 1 194 ? 8.209 12.135 -32.503 1.00 86.19 194 ASP A N 1
ATOM 1573 C CA . ASP A 1 194 ? 8.303 13.596 -32.561 1.00 86.19 194 ASP A CA 1
ATOM 1574 C C . ASP A 1 194 ? 7.871 14.135 -33.931 1.00 86.19 194 ASP A C 1
ATOM 1576 O O . ASP A 1 194 ? 7.074 15.073 -34.014 1.00 86.19 194 ASP A O 1
ATOM 1580 N N . GLU A 1 195 ? 8.368 13.541 -35.019 1.00 88.50 195 GLU A N 1
ATOM 1581 C CA . GLU A 1 195 ? 7.996 13.938 -36.382 1.00 88.50 195 GLU A CA 1
ATOM 1582 C C . GLU A 1 195 ? 6.531 13.607 -36.704 1.00 88.50 195 GLU A C 1
ATOM 1584 O O . GLU A 1 195 ? 5.842 14.401 -37.349 1.00 88.50 195 GLU A O 1
ATOM 1589 N N . ASP A 1 196 ? 6.012 12.492 -36.191 1.00 88.19 196 ASP A N 1
ATOM 1590 C CA . ASP A 1 196 ? 4.605 12.111 -36.318 1.00 88.19 196 ASP A CA 1
ATOM 1591 C C . ASP A 1 196 ? 3.684 13.122 -35.615 1.00 88.19 196 ASP A C 1
ATOM 1593 O O . ASP A 1 196 ? 2.709 13.614 -36.191 1.00 88.19 196 ASP A O 1
ATOM 1597 N N . THR A 1 197 ? 4.057 13.547 -34.405 1.00 90.00 197 THR A N 1
ATOM 1598 C CA . THR A 1 197 ? 3.342 14.588 -33.649 1.00 90.00 197 THR A CA 1
ATOM 1599 C C . THR A 1 197 ? 3.342 15.926 -34.393 1.00 90.00 197 THR A C 1
ATOM 1601 O O . THR A 1 197 ? 2.327 16.626 -34.421 1.00 90.00 197 THR A O 1
ATOM 1604 N N . LYS A 1 198 ? 4.446 16.260 -35.073 1.00 91.19 198 LYS A N 1
ATOM 1605 C CA . LYS A 1 198 ? 4.556 17.441 -35.950 1.00 91.19 198 LYS A CA 1
ATOM 1606 C C . LYS A 1 198 ? 3.818 17.285 -37.286 1.00 91.19 198 LYS A C 1
ATOM 1608 O O . LYS A 1 198 ? 3.826 18.218 -38.086 1.00 91.19 198 LYS A O 1
ATOM 1613 N N . ARG A 1 199 ? 3.172 16.139 -37.538 1.00 88.56 199 ARG A N 1
ATOM 1614 C CA . ARG A 1 199 ? 2.532 15.763 -38.812 1.00 88.56 199 ARG A CA 1
ATOM 1615 C C . ARG A 1 199 ? 3.492 15.724 -40.003 1.00 88.56 199 ARG A C 1
ATOM 1617 O O . ARG A 1 199 ? 3.055 15.807 -41.150 1.00 88.56 199 ARG A O 1
ATOM 1624 N N . ASN A 1 200 ? 4.785 15.538 -39.758 1.00 92.25 200 ASN A N 1
ATOM 1625 C CA . ASN A 1 200 ? 5.762 15.265 -40.803 1.00 92.25 200 ASN A CA 1
ATOM 1626 C C . ASN A 1 200 ? 5.728 13.771 -41.167 1.00 92.25 200 ASN A C 1
ATOM 1628 O O . ASN A 1 200 ? 6.651 13.007 -40.884 1.00 92.25 200 ASN A O 1
ATOM 1632 N N . LEU A 1 201 ? 4.607 13.347 -41.759 1.00 91.50 201 LEU A N 1
ATOM 1633 C CA . LEU A 1 201 ? 4.290 11.932 -41.989 1.00 91.50 201 LEU A CA 1
ATOM 1634 C C . LEU A 1 201 ? 5.349 11.180 -42.824 1.00 91.50 201 LEU A C 1
ATOM 1636 O O . LEU A 1 201 ? 5.654 10.043 -42.460 1.00 91.50 201 LEU A O 1
ATOM 1640 N N . PRO A 1 202 ? 5.948 11.763 -43.889 1.00 91.69 202 PRO A N 1
ATOM 1641 C CA . PRO A 1 202 ? 6.957 11.065 -44.688 1.00 91.69 202 PRO A CA 1
ATOM 1642 C C . PRO A 1 202 ? 8.244 10.759 -43.914 1.00 91.69 202 PRO A C 1
ATOM 1644 O O . PRO A 1 202 ? 8.794 9.664 -44.040 1.00 91.69 202 PRO A O 1
ATOM 1647 N N . GLU A 1 203 ? 8.725 11.705 -43.103 1.00 91.06 203 GLU A N 1
ATOM 1648 C CA . GLU A 1 203 ? 9.929 11.484 -42.295 1.00 91.06 203 GLU A CA 1
ATOM 1649 C C . GLU A 1 203 ? 9.627 10.558 -41.111 1.00 91.06 203 GLU A C 1
ATOM 1651 O O . GLU A 1 203 ? 10.423 9.667 -40.819 1.00 91.06 203 GLU A O 1
ATOM 1656 N N . ALA A 1 204 ? 8.446 10.682 -40.495 1.00 90.44 204 ALA A N 1
ATOM 1657 C CA . ALA A 1 204 ? 7.994 9.773 -39.446 1.00 90.44 204 ALA A CA 1
ATOM 1658 C C . ALA A 1 204 ? 7.919 8.313 -39.934 1.00 90.44 204 ALA A C 1
ATOM 1660 O O . ALA A 1 204 ? 8.495 7.432 -39.301 1.00 90.44 204 ALA A O 1
ATOM 1661 N N . ASP A 1 205 ? 7.289 8.041 -41.085 1.00 92.69 205 ASP A N 1
ATOM 1662 C CA . ASP A 1 205 ? 7.204 6.689 -41.672 1.00 92.69 205 ASP A CA 1
ATOM 1663 C C . ASP A 1 205 ? 8.593 6.092 -41.955 1.00 92.69 205 ASP A C 1
ATOM 1665 O O . ASP A 1 205 ? 8.862 4.924 -41.653 1.00 92.69 205 ASP A O 1
ATOM 1669 N N . LYS A 1 206 ? 9.510 6.904 -42.488 1.00 93.25 206 LYS A N 1
ATOM 1670 C CA . LYS A 1 206 ? 10.895 6.495 -42.738 1.00 93.25 206 LYS A CA 1
ATOM 1671 C C . LYS A 1 206 ? 11.637 6.165 -41.441 1.00 93.25 206 LYS A C 1
ATOM 1673 O O . LYS A 1 206 ? 12.349 5.159 -41.388 1.00 93.25 206 LYS A O 1
ATOM 1678 N N . LEU A 1 207 ? 11.484 6.992 -40.408 1.00 90.00 207 LEU A N 1
ATOM 1679 C CA . LEU A 1 207 ? 12.113 6.775 -39.108 1.00 90.00 207 LEU A CA 1
ATOM 1680 C C . LEU A 1 207 ? 11.527 5.544 -38.404 1.00 90.00 207 LEU A C 1
ATOM 1682 O O . LEU A 1 207 ? 12.302 4.731 -37.910 1.00 90.00 207 LEU A O 1
ATOM 1686 N N . TYR A 1 208 ? 10.211 5.319 -38.450 1.00 94.19 208 TYR A N 1
ATOM 1687 C CA . TYR A 1 208 ? 9.601 4.106 -37.892 1.00 94.19 208 TYR A CA 1
ATOM 1688 C C . TYR A 1 208 ? 10.132 2.828 -38.550 1.00 94.19 208 TYR A C 1
ATOM 1690 O O . TYR A 1 208 ? 10.485 1.886 -37.845 1.00 94.19 208 TYR A O 1
ATOM 1698 N N . LYS A 1 209 ? 10.271 2.791 -39.882 1.00 92.75 209 LYS A N 1
ATOM 1699 C CA . LYS A 1 209 ? 10.870 1.637 -40.587 1.00 92.75 209 LYS A CA 1
ATOM 1700 C C . LYS A 1 209 ? 12.313 1.383 -40.166 1.00 92.75 209 LYS A C 1
ATOM 1702 O O . LYS A 1 209 ? 12.687 0.249 -39.892 1.00 92.75 209 LYS A O 1
ATOM 1707 N N . ASN A 1 210 ? 13.100 2.449 -40.057 1.00 90.31 210 ASN A N 1
ATOM 1708 C CA . ASN A 1 210 ? 14.484 2.357 -39.611 1.00 90.31 210 ASN A CA 1
ATOM 1709 C C . ASN A 1 210 ? 14.574 1.851 -38.156 1.00 90.31 210 ASN A C 1
ATOM 1711 O O . ASN A 1 210 ? 15.361 0.959 -37.851 1.00 90.31 210 ASN A O 1
ATOM 1715 N N . ALA A 1 211 ? 13.716 2.350 -37.263 1.00 89.12 211 ALA A N 1
ATOM 1716 C CA . ALA A 1 211 ? 13.628 1.862 -35.890 1.00 89.12 211 ALA A CA 1
ATOM 1717 C C . ALA A 1 211 ? 13.262 0.368 -35.839 1.00 89.12 211 ALA A C 1
ATOM 1719 O O . ALA A 1 211 ? 13.886 -0.388 -35.093 1.00 89.12 211 ALA A O 1
ATOM 1720 N N . LEU A 1 212 ? 12.307 -0.076 -36.665 1.00 93.44 212 LEU A N 1
ATOM 1721 C CA . LEU A 1 212 ? 11.906 -1.482 -36.778 1.00 93.44 212 LEU A CA 1
ATOM 1722 C C . LEU A 1 212 ? 13.065 -2.388 -37.207 1.00 93.44 212 LEU A C 1
ATOM 1724 O O . LEU A 1 212 ? 13.253 -3.442 -36.600 1.00 93.44 212 LEU A O 1
ATOM 1728 N N . ASP A 1 213 ? 13.887 -1.972 -38.174 1.00 91.81 213 ASP A N 1
ATOM 1729 C CA . ASP A 1 213 ? 15.075 -2.734 -38.585 1.00 91.81 213 ASP A CA 1
ATOM 1730 C C . ASP A 1 213 ? 16.033 -2.959 -37.402 1.00 91.81 213 ASP A C 1
ATOM 1732 O O . ASP A 1 213 ? 16.531 -4.069 -37.180 1.00 91.81 213 ASP A O 1
ATOM 1736 N N . TYR A 1 214 ? 16.244 -1.928 -36.578 1.00 89.00 214 TYR A N 1
ATOM 1737 C CA . TYR A 1 214 ? 17.066 -2.036 -35.373 1.00 89.00 214 TYR A CA 1
ATOM 1738 C C . TYR A 1 214 ? 16.403 -2.851 -34.255 1.00 89.00 214 TYR A C 1
ATOM 1740 O O . TYR A 1 214 ? 17.104 -3.609 -33.581 1.00 89.00 214 TYR A O 1
ATOM 1748 N N . PHE A 1 215 ? 15.080 -2.777 -34.076 1.00 89.88 215 PHE A N 1
ATOM 1749 C CA . PHE A 1 215 ? 14.362 -3.636 -33.128 1.00 89.88 215 PHE A CA 1
ATOM 1750 C C . PHE A 1 215 ? 14.431 -5.114 -33.530 1.00 89.88 215 PHE A C 1
ATOM 1752 O O . PHE A 1 215 ? 14.633 -5.971 -32.670 1.00 89.88 215 PHE A O 1
ATOM 1759 N N . MET A 1 216 ? 14.345 -5.427 -34.824 1.00 91.06 216 MET A N 1
ATOM 1760 C CA . MET A 1 216 ? 14.509 -6.792 -35.335 1.00 91.06 216 MET A CA 1
ATOM 1761 C C . MET A 1 216 ? 15.924 -7.326 -35.077 1.00 91.06 216 MET A C 1
ATOM 1763 O O . MET A 1 216 ? 16.095 -8.481 -34.672 1.00 91.06 216 MET A O 1
ATOM 1767 N N . LEU A 1 217 ? 16.949 -6.483 -35.253 1.00 86.81 217 LEU A N 1
ATOM 1768 C CA . LEU A 1 217 ? 18.329 -6.821 -34.894 1.00 86.81 217 LEU A CA 1
ATOM 1769 C C . LEU A 1 217 ? 18.486 -7.017 -33.381 1.00 86.81 217 LEU A C 1
ATOM 1771 O O . LEU A 1 217 ? 19.083 -8.006 -32.958 1.00 86.81 217 LEU A O 1
ATOM 1775 N N . ALA A 1 218 ? 17.919 -6.130 -32.561 1.00 84.88 218 ALA A N 1
ATOM 1776 C CA . ALA A 1 218 ? 17.933 -6.264 -31.108 1.00 84.88 218 ALA A CA 1
ATOM 1777 C C . ALA A 1 218 ? 17.277 -7.580 -30.660 1.00 84.88 218 ALA A C 1
ATOM 1779 O O . ALA A 1 218 ? 17.885 -8.332 -29.902 1.00 84.88 218 ALA A O 1
ATOM 1780 N N . LEU A 1 219 ? 16.101 -7.915 -31.203 1.00 89.62 219 LEU A N 1
ATOM 1781 C CA . LEU A 1 219 ? 15.379 -9.154 -30.904 1.00 89.62 219 LEU A CA 1
ATOM 1782 C C . LEU A 1 219 ? 16.191 -10.404 -31.261 1.00 89.62 219 LEU A C 1
ATOM 1784 O O . LEU A 1 219 ? 16.199 -11.376 -30.507 1.00 89.62 219 LEU A O 1
ATOM 1788 N N . LYS A 1 220 ? 16.885 -10.378 -32.405 1.00 87.94 220 LYS A N 1
ATOM 1789 C CA . LYS A 1 220 ? 17.724 -11.487 -32.878 1.00 87.94 220 LYS A CA 1
ATOM 1790 C C . LYS A 1 220 ? 18.864 -11.810 -31.909 1.00 87.94 220 LYS A C 1
ATOM 1792 O O . LYS A 1 220 ? 19.213 -12.979 -31.757 1.00 87.94 220 LYS A O 1
ATOM 1797 N N . TYR A 1 221 ? 19.460 -10.788 -31.296 1.00 80.44 221 TYR A N 1
ATOM 1798 C CA . TYR A 1 221 ? 20.592 -10.944 -30.378 1.00 80.44 221 TYR A CA 1
ATOM 1799 C C . TYR A 1 221 ? 20.185 -10.945 -28.896 1.00 80.44 221 TYR A C 1
ATOM 1801 O O . TYR A 1 221 ? 21.038 -11.192 -28.045 1.00 80.44 221 TYR A O 1
ATOM 1809 N N . GLU A 1 222 ? 18.907 -10.716 -28.581 1.00 81.31 222 GLU A N 1
ATOM 1810 C CA . GLU A 1 222 ? 18.378 -10.747 -27.219 1.00 81.31 222 GLU A CA 1
ATOM 1811 C C . GLU A 1 222 ? 18.384 -12.172 -26.644 1.00 81.31 222 GLU A C 1
ATOM 1813 O O . GLU A 1 222 ? 17.964 -13.133 -27.292 1.00 81.31 222 GLU A O 1
ATOM 1818 N N . LYS A 1 223 ? 18.852 -12.319 -25.400 1.00 77.44 223 LYS A N 1
ATOM 1819 C CA . LYS A 1 223 ? 18.909 -13.607 -24.687 1.00 77.44 223 LYS A CA 1
ATOM 1820 C C . LYS A 1 223 ? 17.857 -13.717 -23.585 1.00 77.44 223 LYS A C 1
ATOM 1822 O O . LYS A 1 223 ? 17.472 -14.830 -23.245 1.00 77.44 223 LYS A O 1
ATOM 1827 N N . ASN A 1 224 ? 17.391 -12.597 -23.036 1.00 78.00 224 ASN A N 1
ATOM 1828 C CA . ASN A 1 224 ? 16.381 -12.554 -21.988 1.00 78.00 224 ASN A CA 1
ATOM 1829 C C . ASN A 1 224 ? 14.969 -12.667 -22.589 1.00 78.00 224 ASN A C 1
ATOM 1831 O O . ASN A 1 224 ? 14.553 -11.829 -23.385 1.00 78.00 224 ASN A O 1
ATOM 1835 N N . GLU A 1 225 ? 14.208 -13.688 -22.186 1.00 78.69 225 GLU A N 1
ATOM 1836 C CA . GLU A 1 225 ? 12.863 -13.937 -22.726 1.00 78.69 225 GLU A CA 1
ATOM 1837 C C . GLU A 1 225 ? 11.839 -12.846 -22.381 1.00 78.69 225 GLU A C 1
ATOM 1839 O O . GLU A 1 225 ? 11.001 -12.523 -23.219 1.00 78.69 225 GLU A O 1
ATOM 1844 N N . GLN A 1 226 ? 11.922 -12.219 -21.204 1.00 72.38 226 GLN A N 1
ATOM 1845 C CA . GLN A 1 226 ? 11.040 -11.096 -20.863 1.00 72.38 226 GLN A CA 1
ATOM 1846 C C . GLN A 1 226 ? 11.352 -9.873 -21.730 1.00 72.38 226 GLN A C 1
ATOM 1848 O O . GLN A 1 226 ? 10.439 -9.242 -22.260 1.00 72.38 226 GLN A O 1
ATOM 1853 N N . SER A 1 227 ? 12.635 -9.586 -21.958 1.00 72.81 227 SER A N 1
ATOM 1854 C CA . SER A 1 227 ? 13.057 -8.518 -22.870 1.00 72.81 227 SER A CA 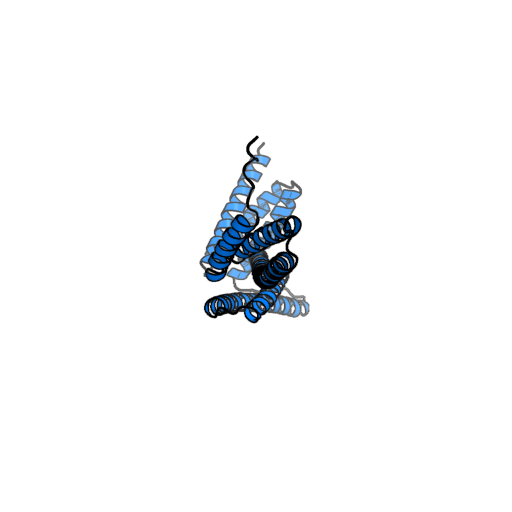1
ATOM 1855 C C . SER A 1 227 ? 12.598 -8.782 -24.306 1.00 72.81 227 SER A C 1
ATOM 1857 O O . SER A 1 227 ? 12.136 -7.860 -24.972 1.00 72.81 227 SER A O 1
ATOM 1859 N N . LYS A 1 228 ? 12.623 -10.038 -24.781 1.00 83.81 228 LYS A N 1
ATOM 1860 C CA . LYS A 1 228 ? 12.076 -10.389 -26.106 1.00 83.81 228 LYS A CA 1
ATOM 1861 C C . LYS A 1 228 ? 10.584 -10.106 -26.224 1.00 83.81 228 LYS A C 1
ATOM 1863 O O . LYS A 1 228 ? 10.151 -9.675 -27.286 1.00 83.81 228 LYS A O 1
ATOM 1868 N N . VAL A 1 229 ? 9.798 -10.373 -25.178 1.00 83.19 229 VAL A N 1
ATOM 1869 C CA . VAL A 1 229 ? 8.356 -10.070 -25.176 1.00 83.19 229 VAL A CA 1
ATOM 1870 C C . VAL A 1 229 ? 8.131 -8.571 -25.367 1.00 83.19 229 VAL A C 1
ATOM 1872 O O . VAL A 1 229 ? 7.356 -8.187 -26.237 1.00 83.19 229 VAL A O 1
ATOM 1875 N N . VAL A 1 230 ? 8.870 -7.735 -24.635 1.00 82.19 230 VAL A N 1
ATOM 1876 C CA . VAL A 1 230 ? 8.784 -6.270 -24.763 1.00 82.19 230 VAL A CA 1
ATOM 1877 C C . VAL A 1 230 ? 9.217 -5.802 -26.154 1.00 82.19 230 VAL A C 1
ATOM 1879 O O . VAL A 1 230 ? 8.510 -5.030 -26.793 1.00 82.19 230 VAL A O 1
ATOM 1882 N N . ILE A 1 231 ? 10.342 -6.307 -26.670 1.00 85.19 231 ILE A N 1
ATOM 1883 C CA . ILE A 1 231 ? 10.832 -5.928 -28.003 1.00 85.19 231 ILE A CA 1
ATOM 1884 C C . ILE A 1 231 ? 9.816 -6.311 -29.092 1.00 85.19 231 ILE A C 1
ATOM 1886 O O . ILE A 1 231 ? 9.584 -5.522 -30.003 1.00 85.19 231 ILE A O 1
ATOM 1890 N N . ARG A 1 232 ? 9.179 -7.487 -28.998 1.00 89.88 232 ARG A N 1
ATOM 1891 C CA . ARG A 1 232 ? 8.121 -7.904 -29.937 1.00 89.88 232 ARG A CA 1
ATOM 1892 C C . ARG A 1 232 ? 6.904 -6.982 -29.880 1.00 89.88 232 ARG A C 1
ATOM 1894 O O . ARG A 1 232 ? 6.423 -6.591 -30.936 1.00 89.88 232 ARG A O 1
ATOM 1901 N N . ALA A 1 233 ? 6.458 -6.603 -28.683 1.00 86.81 233 ALA A N 1
ATOM 1902 C CA . ALA A 1 233 ? 5.340 -5.674 -28.525 1.00 86.81 233 ALA A CA 1
ATOM 1903 C C . ALA A 1 233 ? 5.631 -4.315 -29.190 1.00 86.81 233 ALA A C 1
ATOM 1905 O O . ALA A 1 233 ? 4.816 -3.828 -29.969 1.00 86.81 233 ALA A O 1
ATOM 1906 N N . ASN A 1 234 ? 6.829 -3.758 -28.981 1.00 86.12 234 ASN A N 1
ATOM 1907 C CA . ASN A 1 234 ? 7.240 -2.504 -29.623 1.00 86.12 234 ASN A CA 1
ATOM 1908 C C . ASN A 1 234 ? 7.319 -2.630 -31.157 1.00 86.12 234 ASN A C 1
ATOM 1910 O O . ASN A 1 234 ? 6.958 -1.701 -31.876 1.00 86.12 234 ASN A O 1
ATOM 1914 N N . ILE A 1 235 ? 7.775 -3.780 -31.676 1.00 93.00 235 ILE A N 1
ATOM 1915 C CA . ILE A 1 235 ? 7.782 -4.055 -33.122 1.00 93.00 235 ILE A CA 1
ATOM 1916 C C . ILE A 1 235 ? 6.355 -4.035 -33.679 1.00 93.00 235 ILE A C 1
ATOM 1918 O O . ILE A 1 235 ? 6.112 -3.385 -34.693 1.00 93.00 235 ILE A O 1
ATOM 1922 N N . GLU A 1 236 ? 5.414 -4.723 -33.031 1.00 91.94 236 GLU A N 1
ATOM 1923 C CA . GLU A 1 236 ? 4.011 -4.763 -33.463 1.00 91.94 236 GLU A CA 1
ATOM 1924 C C . GLU A 1 236 ? 3.370 -3.367 -33.453 1.00 91.94 236 GLU A C 1
ATOM 1926 O O . GLU A 1 236 ? 2.704 -2.981 -34.419 1.00 91.94 236 GLU A O 1
ATOM 1931 N N . GLU A 1 237 ? 3.619 -2.583 -32.402 1.00 89.88 237 GLU A N 1
ATOM 1932 C CA . GLU A 1 237 ? 3.109 -1.218 -32.266 1.00 89.88 237 GLU A CA 1
ATOM 1933 C C . GLU A 1 237 ? 3.626 -0.299 -33.381 1.00 89.88 237 GLU A C 1
ATOM 1935 O O . GLU A 1 237 ? 2.836 0.316 -34.107 1.00 89.88 237 GLU A O 1
ATOM 1940 N N . TYR A 1 238 ? 4.947 -0.225 -33.567 1.00 91.69 238 TYR A N 1
ATOM 1941 C CA . TYR A 1 238 ? 5.542 0.677 -34.555 1.00 91.69 238 TYR A CA 1
ATOM 1942 C C . TYR A 1 238 ? 5.287 0.231 -35.995 1.00 91.69 238 TYR A C 1
ATOM 1944 O O . TYR A 1 238 ? 5.142 1.081 -36.876 1.00 91.69 238 TYR A O 1
ATOM 1952 N N . LEU A 1 239 ? 5.153 -1.074 -36.246 1.00 92.56 239 LEU A N 1
ATOM 1953 C CA . LEU A 1 239 ? 4.739 -1.590 -37.550 1.00 92.56 239 LEU A CA 1
ATOM 1954 C C . LEU A 1 239 ? 3.302 -1.172 -37.867 1.00 92.56 239 LEU A C 1
ATOM 1956 O O . LEU A 1 239 ? 3.048 -0.616 -38.937 1.00 92.56 239 LEU A O 1
ATOM 1960 N N . THR A 1 240 ? 2.388 -1.330 -36.906 1.00 92.00 240 THR A N 1
ATOM 1961 C CA . THR A 1 240 ? 1.000 -0.866 -37.041 1.00 92.00 240 THR A CA 1
ATOM 1962 C C . THR A 1 240 ? 0.953 0.639 -37.304 1.00 92.00 240 THR A C 1
ATOM 1964 O O . THR A 1 240 ? 0.221 1.105 -38.182 1.00 92.00 240 THR A O 1
ATOM 1967 N N . ARG A 1 241 ? 1.761 1.425 -36.581 1.00 90.75 241 ARG A N 1
ATOM 1968 C CA . ARG A 1 241 ? 1.800 2.876 -36.769 1.00 90.75 241 ARG A CA 1
ATOM 1969 C C . ARG A 1 241 ? 2.313 3.268 -38.154 1.00 90.75 241 ARG A C 1
ATOM 1971 O O . ARG A 1 241 ? 1.670 4.087 -38.813 1.00 90.75 241 ARG A O 1
ATOM 1978 N N . ALA A 1 242 ? 3.403 2.660 -38.620 1.00 88.75 242 ALA A N 1
ATOM 1979 C CA . ALA A 1 242 ? 3.953 2.904 -39.952 1.00 88.75 242 ALA A CA 1
ATOM 1980 C C . ALA A 1 242 ? 2.938 2.573 -41.064 1.00 88.75 242 ALA A C 1
ATOM 1982 O O . ALA A 1 242 ? 2.772 3.342 -42.012 1.00 88.75 242 ALA A O 1
ATOM 1983 N N . GLU A 1 243 ? 2.179 1.480 -40.931 1.00 90.69 243 GLU A N 1
ATOM 1984 C CA . GLU A 1 243 ? 1.111 1.138 -41.879 1.00 90.69 243 GLU A CA 1
ATOM 1985 C C . GLU A 1 243 ? -0.007 2.187 -41.921 1.00 90.69 243 GLU A C 1
ATOM 1987 O O . GLU A 1 243 ? -0.489 2.543 -43.002 1.00 90.69 243 GLU A O 1
ATOM 1992 N N . VAL A 1 244 ? -0.411 2.709 -40.759 1.00 91.06 244 VAL A N 1
ATOM 1993 C CA . VAL A 1 244 ? -1.408 3.785 -40.669 1.00 91.06 244 VAL A CA 1
ATOM 1994 C C . VAL A 1 244 ? -0.893 5.065 -41.326 1.00 91.06 244 VAL A C 1
ATOM 1996 O O . VAL A 1 244 ? -1.629 5.687 -42.093 1.00 91.06 244 VAL A O 1
ATOM 1999 N N . LEU A 1 245 ? 0.360 5.453 -41.067 1.00 88.81 245 LEU A N 1
ATOM 2000 C CA . LEU A 1 245 ? 0.975 6.625 -41.698 1.00 88.81 245 LEU A CA 1
ATOM 2001 C C . LEU A 1 245 ? 1.022 6.478 -43.218 1.00 88.81 245 LEU A C 1
ATOM 2003 O O . LEU A 1 245 ? 0.635 7.398 -43.935 1.00 88.81 245 LEU A O 1
ATOM 2007 N N . LYS A 1 246 ? 1.403 5.297 -43.714 1.00 88.19 246 LYS A N 1
ATOM 2008 C CA . LYS A 1 246 ? 1.429 5.002 -45.148 1.00 88.19 246 LYS A CA 1
ATOM 2009 C C . LYS A 1 246 ? 0.057 5.162 -45.807 1.00 88.19 246 LYS A C 1
ATOM 2011 O O . LYS A 1 246 ? -0.011 5.707 -46.904 1.00 88.19 246 LYS A O 1
ATOM 2016 N N . LYS A 1 247 ? -1.024 4.720 -45.153 1.00 88.56 247 LYS A N 1
ATOM 2017 C CA . LYS A 1 247 ? -2.398 4.902 -45.659 1.00 88.56 247 LYS A CA 1
ATOM 2018 C C . LYS A 1 247 ? -2.794 6.377 -45.704 1.00 88.56 247 LYS A C 1
ATOM 2020 O O . LYS A 1 247 ? -3.272 6.833 -46.731 1.00 88.56 247 LYS A O 1
ATOM 2025 N N . ARG A 1 248 ? -2.504 7.136 -44.643 1.00 86.75 248 ARG A N 1
ATOM 2026 C CA . ARG A 1 248 ? -2.805 8.579 -44.558 1.00 86.75 248 ARG A CA 1
ATOM 2027 C C . ARG A 1 248 ? -2.048 9.438 -45.569 1.00 86.75 248 ARG A C 1
ATOM 2029 O O . ARG A 1 248 ? -2.487 10.537 -45.861 1.00 86.75 248 ARG A O 1
ATOM 2036 N N . MET A 1 249 ? -0.898 8.973 -46.052 1.00 83.69 249 MET A N 1
ATOM 2037 C CA . MET A 1 249 ? -0.142 9.644 -47.116 1.00 83.69 249 MET A CA 1
ATOM 2038 C C . MET A 1 249 ? -0.627 9.277 -48.527 1.00 83.69 249 MET A C 1
ATOM 2040 O O . MET A 1 249 ? -0.182 9.893 -49.491 1.00 83.69 249 MET A O 1
ATOM 2044 N N . ALA A 1 250 ? -1.467 8.245 -48.657 1.00 75.50 250 ALA A N 1
ATOM 2045 C CA . ALA A 1 250 ? -2.025 7.783 -49.927 1.00 75.50 250 ALA A CA 1
ATOM 2046 C C . ALA A 1 250 ? -3.451 8.312 -50.195 1.00 75.50 250 ALA A C 1
ATOM 2048 O O . ALA A 1 250 ? -3.979 8.070 -51.280 1.00 75.50 250 ALA A O 1
ATOM 2049 N N . GLU A 1 251 ? -4.049 8.997 -49.214 1.00 65.06 251 GLU A N 1
ATOM 2050 C CA . GLU A 1 251 ? -5.331 9.722 -49.272 1.00 65.06 251 GLU A CA 1
ATOM 2051 C C . GLU A 1 251 ? -5.096 11.212 -49.561 1.00 65.06 251 GLU A C 1
ATOM 2053 O O . GLU A 1 251 ? -5.891 11.783 -50.341 1.00 65.06 251 GLU A O 1
#

InterPro domains:
  IPR007330 MIT domain [PF04212] (10-75)
  IPR007330 MIT domain [PF04212] (88-152)
  IPR007330 MIT domain [PF04212] (182-247)
  IPR007330 MIT domain [SM00745] (6-82)
  IPR007330 MIT domain [SM00745] (83-160)
  IPR007330 MIT domain [SM00745] (178-250)
  IPR036181 MIT domain superfamily [SSF116846] (7-83)
  IPR036181 MIT domain superfamily [SSF116846] (84-164)
  IPR036181 MIT domain superfamily [SSF116846] (177-249)
  IPR051866 Intracellular Signaling and Trafficking Protein [PTHR15508] (9-84)

Secondary structure (DSSP, 8-state):
-PPP----HHHHHHHHHHHHHHHHHTT-HHHHHHHHHHHHHHHHHHHHH---HHHHHHHHHHHHHHHHHHHHHHHHHHHHHHHHHHHHHHHHHHHHHHHHHHTT-HHHHHHHHHHHHHHHHHHHHH---HHHHHHHHHHHHHHHHHHHHHHHHHHHHHHHHHHHTT--S-------HHHHHHHHHHHHHHHHHHHHHTT-HHHHHHHHHHHHHHHHHHHHH---HHHHHHHHHHHHHHHHHHHHHHHHTT-

Organism: NCBI:txid994086